Protein 5KBW (pdb70)

Organism: Thermotoga maritima (strain ATCC 43589 / DSM 3109 / JCM 10099 / NBRC 100826 / MSB8) (NCBI:txid243274)

Sequence (341 aa):
SSIKKISFVGIFSALATLVMFLEFPIFPQASFLKYDPSEIPALIVSFLLGPGVGMFVVLVKDILFFLMKSGDPVGIAMNAVLGMSFVGIAGLIYHRNKSRATAIKGMIVATLFATAFALGLNALIVPLYFEAPFELYLKFFPFILAFNLVKFGIDSVVTFFVYKKVSSILSSIKKISFVGIFSALATLVMFLEFPIFPQASFLKYDPSEIPALIVSFLLGPGVGMFVVLVKDILFFLMKSGDPVGIAMNAVLGMSFVGIAGLIYHRNKSRATAIKGMIVATLFATAFALGLNALIVPLYFEAPFELYLKFFPFILAFNLVKFGIDSVVTFFVYKKVSSILK

Structure (mmCIF, N/CA/C/O backbone):
data_5KBW
#
_entry.id   5KBW
#
_cell.length_a   40.142
_cell.length_b   94.365
_cell.length_c   50.986
_cell.angle_alpha   90.00
_cell.angle_beta   95.81
_cell.angle_gamma   90.00
#
_symmetry.space_group_name_H-M   'P 1 21 1'
#
loop_
_entity.id
_entity.type
_entity.pdbx_description
1 polymer 'Riboflavin transporter RibU'
2 non-polymer RIBOFLAVIN
3 water water
#
loop_
_atom_site.group_PDB
_atom_site.id
_atom_site.type_symbol
_atom_site.label_atom_id
_atom_site.label_alt_id
_atom_site.label_comp_id
_atom_site.label_asym_id
_atom_site.label_entity_id
_atom_site.label_seq_id
_atom_site.pdbx_PDB_ins_code
_atom_site.Cartn_x
_atom_site.Cartn_y
_atom_site.Cartn_z
_atom_site.occupancy
_atom_site.B_iso_or_equiv
_atom_site.auth_seq_id
_atom_site.auth_comp_id
_atom_site.auth_asym_id
_atom_site.auth_atom_id
_atom_site.pdbx_PDB_model_num
ATOM 1 N N . SER A 1 3 ? -21.121 14.372 54.912 1.00 104.38 2 SER A N 1
ATOM 2 C CA . SER A 1 3 ? -22.201 13.396 54.827 1.00 106.67 2 SER A CA 1
ATOM 3 C C . SER A 1 3 ? -21.890 12.150 55.649 1.00 96.42 2 SER A C 1
ATOM 4 O O . SER A 1 3 ? -20.788 11.605 55.577 1.00 88.27 2 SER A O 1
ATOM 7 N N . SER A 1 4 ? -22.870 11.708 56.438 1.00 86.75 3 SER A N 1
ATOM 8 C CA . SER A 1 4 ? -22.735 10.460 57.177 1.00 101.38 3 SER A CA 1
ATOM 9 C C . SER A 1 4 ? -22.906 9.240 56.285 1.00 96.61 3 SER A C 1
ATOM 10 O O . SER A 1 4 ? -22.405 8.163 56.627 1.00 74.54 3 SER A O 1
ATOM 13 N N . ILE A 1 5 ? -23.601 9.385 55.154 1.00 91.76 4 ILE A N 1
ATOM 14 C CA . ILE A 1 5 ? -23.794 8.254 54.255 1.00 90.33 4 ILE A CA 1
ATOM 15 C C . ILE A 1 5 ? -22.482 7.879 53.576 1.00 76.82 4 ILE A C 1
ATOM 16 O O . ILE A 1 5 ? -22.271 6.713 53.221 1.00 73.20 4 ILE A O 1
ATOM 21 N N . LYS A 1 6 ? -21.579 8.846 53.392 1.00 72.13 5 LYS A N 1
ATOM 22 C CA . LYS A 1 6 ? -20.245 8.529 52.896 1.00 76.07 5 LYS A CA 1
ATOM 23 C C . LYS A 1 6 ? -19.464 7.706 53.910 1.00 78.90 5 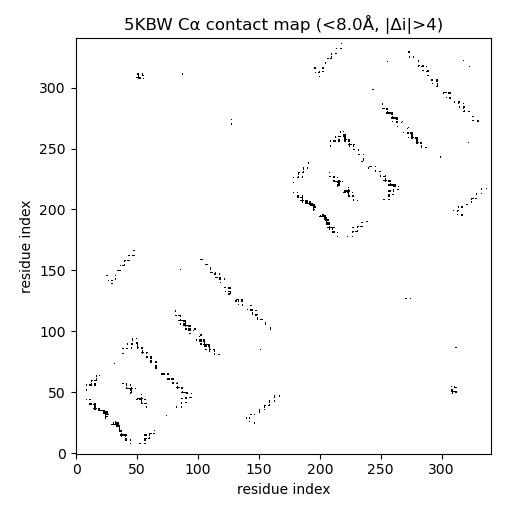LYS A C 1
ATOM 24 O O . LYS A 1 6 ? -18.636 6.871 53.527 1.00 75.51 5 LYS A O 1
ATOM 30 N N . LYS A 1 7 ? -19.719 7.923 55.201 1.00 74.83 6 LYS A N 1
ATOM 31 C CA . LYS A 1 7 ? -19.042 7.160 56.241 1.00 75.73 6 LYS A CA 1
ATOM 32 C C . LYS A 1 7 ? -19.701 5.802 56.451 1.00 64.96 6 LYS A C 1
ATOM 33 O O . LYS A 1 7 ? -19.009 4.805 56.682 1.00 63.43 6 LYS A O 1
ATOM 39 N N . ILE A 1 8 ? -21.033 5.745 56.373 1.00 61.98 7 ILE A N 1
ATOM 40 C CA . ILE A 1 8 ? -21.726 4.461 56.424 1.00 66.07 7 ILE A CA 1
ATOM 41 C C . ILE A 1 8 ? -21.295 3.583 55.257 1.00 62.60 7 ILE A C 1
ATOM 42 O O . ILE A 1 8 ? -21.064 2.378 55.418 1.00 63.27 7 ILE A O 1
ATOM 47 N N . SER A 1 9 ? -21.173 4.175 54.066 1.00 59.81 8 SER A N 1
ATOM 48 C CA . SER A 1 9 ? -20.640 3.442 52.922 1.00 73.95 8 SER A CA 1
ATOM 49 C C . SER A 1 9 ? -19.249 2.902 53.225 1.00 68.28 8 SER A C 1
ATOM 50 O O . SER A 1 9 ? -18.974 1.714 53.028 1.00 59.11 8 SER A O 1
ATOM 53 N N . PHE A 1 10 ? -18.363 3.766 53.726 1.00 66.99 9 PHE A N 1
ATOM 54 C CA . PHE A 1 10 ? -16.995 3.359 54.028 1.00 57.75 9 PHE A CA 1
ATOM 55 C C . PHE A 1 10 ? -16.966 2.218 55.039 1.00 52.25 9 PHE A C 1
ATOM 56 O O . PHE A 1 10 ? -16.248 1.228 54.856 1.00 52.06 9 PHE A O 1
ATOM 64 N N . VAL A 1 11 ? -17.754 2.335 56.111 1.00 51.88 10 VAL A N 1
ATOM 65 C CA . VAL A 1 11 ? -17.782 1.293 57.135 1.00 50.91 10 VAL A CA 1
ATOM 66 C C . VAL A 1 11 ? -18.340 -0.003 56.560 1.00 57.14 10 VAL A C 1
ATOM 67 O O . VAL A 1 11 ? -17.753 -1.080 56.725 1.00 54.92 10 VAL A O 1
ATOM 71 N N . GLY A 1 12 ? -19.484 0.082 55.878 1.00 49.65 11 GLY A N 1
ATOM 72 C CA . GLY A 1 12 ? -20.081 -1.112 55.301 1.00 50.65 11 GLY A CA 1
ATOM 73 C C . GLY A 1 12 ? -19.172 -1.799 54.301 1.00 49.13 11 GLY A C 1
ATOM 74 O O . GLY A 1 12 ? -19.097 -3.029 54.260 1.00 53.53 11 GLY A O 1
ATOM 75 N N . ILE A 1 13 ? -18.470 -1.013 53.480 1.00 61.04 12 ILE A N 1
ATOM 76 C CA . ILE A 1 13 ? -17.490 -1.579 52.555 1.00 58.69 12 ILE A CA 1
ATOM 77 C C . ILE A 1 13 ? -16.418 -2.342 53.320 1.00 56.88 12 ILE A C 1
ATOM 78 O O . ILE A 1 13 ? -16.085 -3.487 52.989 1.00 53.12 12 ILE A O 1
ATOM 83 N N . PHE A 1 14 ? -15.861 -1.716 54.357 1.00 49.38 13 PHE A N 1
ATOM 84 C CA . PHE A 1 14 ? -14.670 -2.242 55.008 1.00 59.42 13 PHE A CA 1
ATOM 85 C C . PHE A 1 14 ? -14.957 -3.410 55.940 1.00 57.06 13 PHE A C 1
ATOM 86 O O . PHE A 1 14 ? -14.034 -4.170 56.252 1.00 55.10 13 PHE A O 1
ATOM 94 N N . SER A 1 15 ? -16.200 -3.575 56.393 1.00 49.50 14 SER A N 1
ATOM 95 C CA . SER A 1 15 ? -16.551 -4.806 57.091 1.00 46.44 14 SER A CA 1
ATOM 96 C C . SER A 1 15 ? -16.816 -5.939 56.110 1.00 45.48 14 SER A C 1
ATOM 97 O O . SER A 1 15 ? -16.634 -7.111 56.457 1.00 65.17 14 SER A O 1
ATOM 100 N N . ALA A 1 16 ? -17.237 -5.609 54.887 1.00 49.24 15 ALA A N 1
ATOM 101 C CA . ALA A 1 16 ? -17.384 -6.629 53.854 1.00 66.39 15 ALA A CA 1
ATOM 102 C C . ALA A 1 16 ? -16.030 -7.191 53.444 1.00 49.58 15 ALA A C 1
ATOM 103 O O . ALA A 1 16 ? -15.874 -8.410 53.298 1.00 49.95 15 ALA A O 1
ATOM 105 N N . LEU A 1 17 ? -15.037 -6.319 53.253 1.00 47.59 16 LEU A N 1
ATOM 106 C CA . LEU A 1 17 ? -13.694 -6.786 52.929 1.00 64.23 16 LEU A CA 1
ATOM 107 C C . LEU A 1 17 ? -13.044 -7.483 54.116 1.00 72.05 16 LEU A C 1
ATOM 108 O O . LEU A 1 17 ? -12.260 -8.421 53.928 1.00 56.46 16 LEU A O 1
ATOM 113 N N . ALA A 1 18 ? -13.353 -7.044 55.339 1.00 65.71 17 ALA A N 1
ATOM 114 C CA . ALA A 1 18 ? -12.828 -7.717 56.521 1.00 53.36 17 ALA A CA 1
ATOM 115 C C . ALA A 1 18 ? -13.365 -9.136 56.638 1.00 52.99 17 ALA A C 1
ATOM 116 O O . ALA A 1 18 ? -12.682 -10.018 57.171 1.00 63.84 17 ALA A O 1
ATOM 118 N N . THR A 1 19 ? -14.579 -9.377 56.141 1.00 55.93 18 THR A N 1
ATOM 119 C CA . THR A 1 19 ? -15.160 -10.713 56.194 1.00 51.40 18 THR A CA 1
ATOM 120 C C . THR A 1 19 ? -14.662 -11.586 55.047 1.00 53.55 18 THR A C 1
ATOM 121 O O . THR A 1 19 ? -14.437 -12.788 55.232 1.00 61.08 18 THR A O 1
ATOM 125 N N . LEU A 1 20 ? -14.488 -10.999 53.859 1.00 60.14 19 LEU A N 1
ATOM 126 C CA . LEU A 1 20 ? -13.977 -11.754 52.717 1.00 73.59 19 LEU A CA 1
ATOM 127 C C . LEU A 1 20 ? -12.550 -12.221 52.965 1.00 56.19 19 LEU A C 1
ATOM 128 O O . LEU A 1 20 ? -12.222 -13.398 52.774 1.00 47.46 19 LEU A O 1
ATOM 133 N N . VAL A 1 21 ? -11.683 -11.300 53.391 1.00 54.44 20 VAL A N 1
ATOM 134 C CA . VAL A 1 21 ? -10.267 -11.592 53.575 1.00 66.69 20 VAL A CA 1
ATOM 135 C C . VAL A 1 21 ? -10.042 -12.655 54.644 1.00 59.12 20 VAL A C 1
ATOM 136 O O . VAL A 1 21 ? -8.991 -13.307 54.661 1.00 49.37 20 VAL A O 1
ATOM 140 N N . MET A 1 22 ? -11.027 -12.879 55.516 1.00 46.68 21 MET A N 1
ATOM 141 C CA . MET A 1 22 ? -10.893 -13.885 56.563 1.00 52.25 21 MET A CA 1
ATOM 142 C C . MET A 1 22 ? -10.811 -15.303 56.013 1.00 72.02 21 MET A C 1
ATOM 143 O O . MET A 1 22 ? -10.265 -16.183 56.688 1.00 59.09 21 MET A O 1
ATOM 148 N N . PHE A 1 23 ? -11.342 -15.552 54.816 1.00 69.24 22 PHE A N 1
ATOM 149 C CA . PHE A 1 23 ? -11.245 -16.885 54.233 1.00 54.97 22 PHE A CA 1
ATOM 150 C C . PHE A 1 23 ? -9.825 -17.241 53.811 1.00 48.15 22 PHE A C 1
ATOM 151 O O . PHE A 1 23 ? -9.596 -18.369 53.362 1.00 48.34 22 PHE A O 1
ATOM 159 N N . LEU A 1 24 ? -8.877 -16.317 53.949 1.00 47.94 23 LEU A N 1
ATOM 160 C CA . LEU A 1 24 ? -7.476 -16.568 53.653 1.00 55.87 23 LEU A CA 1
ATOM 161 C C . LEU A 1 24 ? -6.696 -17.057 54.867 1.00 47.22 23 LEU A C 1
ATOM 162 O O . LEU A 1 24 ? -5.465 -17.137 54.802 1.00 56.47 23 LEU A O 1
ATOM 167 N N . GLU A 1 25 ? -7.380 -17.386 55.962 1.00 51.28 24 GLU A N 1
ATOM 168 C CA . GLU A 1 25 ? -6.690 -17.758 57.190 1.00 46.32 24 GLU A CA 1
ATOM 169 C C . GLU A 1 25 ? -5.847 -19.010 56.983 1.00 56.09 24 GLU A C 1
ATOM 170 O O . GLU A 1 25 ? -6.230 -19.928 56.252 1.00 70.09 24 GLU A O 1
ATOM 176 N N . PHE A 1 26 ? -4.683 -19.033 57.627 1.00 47.02 25 PHE A N 1
ATOM 177 C CA . PHE A 1 26 ? -3.737 -20.133 57.526 1.00 62.34 25 PHE A CA 1
ATOM 178 C C . PHE A 1 26 ? -2.873 -20.132 58.775 1.00 60.70 25 PHE A C 1
ATOM 179 O O . PHE A 1 26 ? -2.598 -19.063 59.333 1.00 45.77 25 PHE A O 1
ATOM 187 N N . PRO A 1 27 ? -2.444 -21.303 59.245 1.00 64.76 26 PRO A N 1
ATOM 188 C CA . PRO A 1 27 ? -1.591 -21.352 60.442 1.00 62.34 26 PRO A CA 1
ATOM 189 C C . PRO A 1 27 ? -0.152 -20.985 60.107 1.00 63.35 26 PRO A C 1
ATOM 190 O O . PRO A 1 27 ? 0.452 -21.553 59.194 1.00 69.47 26 PRO A O 1
ATOM 194 N N . ILE A 1 28 ? 0.392 -20.020 60.853 1.00 60.67 27 ILE A N 1
ATOM 195 C CA . ILE A 1 28 ? 1.804 -19.677 60.723 1.00 67.83 27 ILE A CA 1
ATOM 196 C C . ILE A 1 28 ? 2.675 -20.765 61.338 1.00 67.61 27 ILE A C 1
ATOM 197 O O . ILE A 1 28 ? 3.809 -20.994 60.895 1.00 62.75 27 ILE A O 1
ATOM 202 N N . PHE A 1 29 ? 2.160 -21.470 62.338 1.00 66.70 28 PHE A N 1
ATOM 203 C CA . PHE A 1 29 ? 2.904 -22.524 63.025 1.00 56.33 28 PHE A CA 1
ATOM 204 C C . PHE A 1 29 ? 2.193 -23.856 62.843 1.00 67.52 28 PHE A C 1
ATOM 205 O O . PHE A 1 29 ? 1.080 -24.036 63.374 1.00 69.30 28 PHE A O 1
ATOM 213 N N . PRO A 1 30 ? 2.769 -24.808 62.105 1.00 75.32 29 PRO A N 1
ATOM 214 C CA . PRO A 1 30 ? 2.096 -26.109 61.952 1.00 66.52 29 PRO A CA 1
ATOM 215 C C . PRO A 1 30 ? 1.882 -26.848 63.265 1.00 70.63 29 PRO A C 1
ATOM 216 O O . PRO A 1 30 ? 0.942 -27.647 63.360 1.00 74.23 29 PRO A O 1
ATOM 220 N N . GLN A 1 31 ? 2.703 -26.598 64.288 1.00 70.32 30 GLN A N 1
ATOM 221 C CA . GLN A 1 31 ? 2.474 -27.228 65.586 1.00 74.45 30 GLN A CA 1
ATOM 222 C C . GLN A 1 31 ? 1.253 -26.625 66.276 1.00 76.57 30 GLN A C 1
ATOM 223 O O . GLN A 1 31 ? 0.364 -27.348 66.743 1.00 92.87 30 GLN A O 1
ATOM 229 N N . ALA A 1 32 ? 1.193 -25.299 66.351 1.00 61.17 31 ALA A N 1
ATOM 230 C CA . ALA A 1 32 ? 0.044 -24.599 66.927 1.00 56.15 31 ALA A CA 1
ATOM 231 C C . ALA A 1 32 ? -0.914 -24.161 65.821 1.00 58.50 31 ALA A C 1
ATOM 232 O O . ALA A 1 32 ? -1.164 -22.976 65.595 1.00 60.32 31 ALA A O 1
ATOM 234 N N . SER A 1 33 ? -1.455 -25.163 65.124 1.00 57.37 32 SER A N 1
ATOM 235 C CA . SER A 1 33 ? -2.256 -24.929 63.929 1.00 67.50 32 SER A CA 1
ATOM 236 C C . SER A 1 33 ? -3.607 -24.291 64.222 1.00 49.93 32 SER A C 1
ATOM 237 O O . SER A 1 33 ? -4.275 -23.847 63.282 1.00 67.71 32 SER A O 1
ATOM 240 N N . PHE A 1 34 ? -4.031 -24.236 65.486 1.00 50.08 33 PHE A N 1
ATOM 241 C CA . PHE A 1 34 ? -5.276 -23.549 65.807 1.00 47.69 33 PHE A CA 1
ATOM 242 C C . PHE A 1 34 ? -5.126 -22.036 65.730 1.00 46.44 33 PHE A C 1
ATOM 243 O O . PHE A 1 34 ? -6.135 -21.329 65.633 1.00 45.75 33 PHE A O 1
ATOM 251 N N . LEU A 1 35 ? -3.896 -21.528 65.770 1.00 51.31 34 LEU A N 1
ATOM 252 C CA . LEU A 1 35 ? -3.623 -20.108 65.576 1.00 59.16 34 LEU A CA 1
ATOM 253 C C . LEU A 1 35 ? -3.486 -19.849 64.081 1.00 53.59 34 LEU A C 1
ATOM 254 O O . LEU A 1 35 ? -2.493 -20.248 63.463 1.00 61.60 34 LEU A O 1
ATOM 259 N N . LYS A 1 36 ? -4.478 -19.187 63.497 1.00 52.85 35 LYS A N 1
ATOM 260 C CA . LYS A 1 36 ? -4.484 -18.885 62.073 1.00 53.35 35 LYS A CA 1
ATOM 261 C C . LYS A 1 36 ? -4.406 -17.380 61.872 1.00 43.97 35 LYS A C 1
ATOM 262 O O . LYS A 1 36 ? -5.153 -16.626 62.504 1.00 50.19 35 LYS A O 1
ATOM 268 N N . TYR A 1 37 ? -3.503 -16.946 61.000 1.00 47.76 36 TYR A N 1
ATOM 269 C CA . TYR A 1 37 ? -3.390 -15.531 60.687 1.00 49.96 36 TYR A CA 1
ATOM 270 C C . TYR A 1 37 ? -4.333 -15.155 59.555 1.00 48.88 36 TYR A C 1
ATOM 271 O O . TYR A 1 37 ? -4.491 -15.900 58.584 1.00 46.69 36 TYR A O 1
ATOM 280 N N . ASP A 1 38 ? -4.947 -13.980 59.686 1.00 47.81 37 ASP A N 1
ATOM 281 C CA . ASP A 1 38 ? -5.761 -13.375 58.654 1.00 66.60 37 ASP A CA 1
ATOM 282 C C . ASP A 1 38 ? -5.584 -11.870 58.786 1.00 64.40 37 ASP A C 1
ATOM 283 O O . ASP A 1 38 ? -5.459 -11.366 59.912 1.00 55.67 37 ASP A O 1
ATOM 288 N N . PRO A 1 39 ? -5.548 -11.133 57.675 1.00 57.59 38 PRO A N 1
ATOM 289 C CA . PRO A 1 39 ? -5.324 -9.684 57.761 1.00 62.40 38 PRO A CA 1
ATOM 290 C C . PRO A 1 39 ? -6.611 -8.884 57.892 1.00 52.32 38 PRO A C 1
ATOM 291 O O . PRO A 1 39 ? -6.680 -7.741 57.429 1.00 50.68 38 PRO A O 1
ATOM 295 N N . SER A 1 40 ? -7.630 -9.460 58.533 1.00 53.04 39 SER A N 1
ATOM 296 C CA . SER A 1 40 ? -8.949 -8.836 58.542 1.00 54.78 39 SER A CA 1
ATOM 297 C C . SER A 1 40 ? -9.023 -7.601 59.431 1.00 63.89 39 SER A C 1
ATOM 298 O O . SER A 1 40 ? -9.943 -6.794 59.263 1.00 79.00 39 SER A O 1
ATOM 301 N N . GLU A 1 41 ? -8.094 -7.430 60.372 1.00 54.76 40 GLU A N 1
ATOM 302 C CA . GLU A 1 41 ? -8.132 -6.266 61.248 1.00 59.42 40 GLU A CA 1
ATOM 303 C C . GLU A 1 41 ? -7.419 -5.056 60.668 1.00 48.66 40 GLU A C 1
ATOM 304 O O . GLU A 1 41 ? -7.526 -3.965 61.238 1.00 51.98 40 GLU A O 1
ATOM 310 N N . ILE A 1 42 ? -6.684 -5.215 59.568 1.00 53.17 41 ILE A N 1
ATOM 311 C CA . ILE A 1 42 ? -6.159 -4.047 58.863 1.00 45.59 41 ILE A CA 1
ATOM 312 C C . ILE A 1 42 ? -7.291 -3.153 58.366 1.00 54.88 41 ILE A C 1
ATOM 313 O O . ILE A 1 42 ? -7.210 -1.929 58.561 1.00 57.55 41 ILE A O 1
ATOM 318 N N . PRO A 1 43 ? -8.357 -3.674 57.735 1.00 56.87 42 PRO A N 1
ATOM 319 C CA . PRO A 1 43 ? -9.501 -2.797 57.426 1.00 45.95 42 PRO A CA 1
ATOM 320 C C . PRO A 1 43 ? -10.096 -2.139 58.659 1.00 56.07 42 PRO A C 1
ATOM 321 O O . PRO A 1 43 ? -10.400 -0.940 58.634 1.00 54.39 42 PRO A O 1
ATOM 325 N N . ALA A 1 44 ? -10.262 -2.894 59.748 1.00 50.34 43 ALA A N 1
ATOM 326 C CA . ALA A 1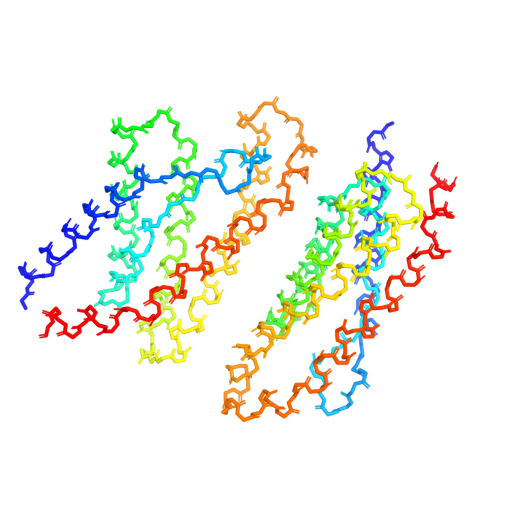 44 ? -10.867 -2.333 60.951 1.00 63.64 43 ALA A CA 1
ATOM 327 C C . ALA A 1 44 ? -9.970 -1.276 61.580 1.00 47.93 43 ALA A C 1
ATOM 328 O O . ALA A 1 44 ? -10.462 -0.266 62.099 1.00 47.71 43 ALA A O 1
ATOM 330 N N . LEU A 1 45 ? -8.654 -1.492 61.548 1.00 44.03 44 LEU A N 1
ATOM 331 C CA . LEU A 1 45 ? -7.728 -0.498 62.079 1.00 54.90 44 LEU A CA 1
ATOM 332 C C . LEU A 1 45 ? -7.754 0.775 61.241 1.00 46.42 44 LEU A C 1
ATOM 333 O O . LEU A 1 45 ? -7.610 1.880 61.776 1.00 52.98 44 LEU A O 1
ATOM 338 N N . ILE A 1 46 ? -7.938 0.637 59.926 1.00 42.42 45 ILE A N 1
ATOM 339 C CA . ILE A 1 46 ? -8.108 1.806 59.066 1.00 43.11 45 ILE A CA 1
ATOM 340 C C . ILE A 1 46 ? -9.353 2.582 59.473 1.00 48.83 45 ILE A C 1
ATOM 341 O O . ILE A 1 46 ? -9.310 3.802 59.671 1.00 59.44 45 ILE A O 1
ATOM 346 N N . VAL A 1 47 ? -10.481 1.880 59.604 1.00 50.31 46 VAL A N 1
ATOM 347 C CA . VAL A 1 47 ? -11.723 2.517 60.035 1.00 53.27 46 VAL A CA 1
ATOM 348 C C . VAL A 1 47 ? -11.552 3.146 61.412 1.00 44.09 46 VAL A C 1
ATOM 349 O O . VAL A 1 47 ? -12.020 4.264 61.663 1.00 45.76 46 VAL A O 1
ATOM 353 N N . SER A 1 48 ? -10.875 2.439 62.323 1.00 48.38 47 SER A N 1
ATOM 354 C CA . SER A 1 48 ? -10.618 2.978 63.655 1.00 41.62 47 SER A CA 1
ATOM 355 C C . SER A 1 48 ? -9.825 4.271 63.588 1.00 43.59 47 SER A C 1
ATOM 356 O O . SER A 1 48 ? -10.058 5.197 64.374 1.00 41.91 47 SER A O 1
ATOM 359 N N . PHE A 1 49 ? -8.878 4.350 62.660 1.00 51.64 48 PHE A N 1
ATOM 360 C CA . PHE A 1 49 ? -8.023 5.523 62.587 1.00 51.26 48 PHE A CA 1
ATOM 361 C C . PHE A 1 49 ? -8.717 6.684 61.884 1.00 46.25 48 PHE A C 1
ATOM 362 O O . PHE A 1 49 ? -8.560 7.840 62.291 1.00 61.37 48 PHE A O 1
ATOM 370 N N . LEU A 1 50 ? -9.505 6.399 60.849 1.00 50.34 49 LEU A N 1
ATOM 371 C CA . LEU A 1 50 ? -10.115 7.448 60.044 1.00 51.01 49 LEU A CA 1
ATOM 372 C C . LEU A 1 50 ? -11.467 7.913 60.568 1.00 50.17 49 LEU A C 1
ATOM 373 O O . LEU A 1 50 ? -11.955 8.959 60.125 1.00 65.80 49 LEU A O 1
ATOM 378 N N . LEU A 1 51 ? -12.084 7.179 61.493 1.00 48.16 50 LEU A N 1
ATOM 379 C CA . LEU A 1 51 ? -13.417 7.546 61.960 1.00 64.09 50 LEU A CA 1
ATOM 380 C C . LEU A 1 51 ? -13.629 7.376 63.458 1.00 64.74 50 LEU A C 1
ATOM 381 O O . LEU A 1 51 ? -14.476 8.080 64.019 1.00 74.96 50 LEU A O 1
ATOM 386 N N . GLY A 1 52 ? -12.894 6.503 64.140 1.00 59.40 51 GLY A N 1
ATOM 387 C CA . GLY A 1 52 ? -13.009 6.391 65.574 1.00 55.65 51 GLY A CA 1
ATOM 388 C C . GLY A 1 52 ? -12.806 4.980 66.084 1.00 50.70 51 GLY A C 1
ATOM 389 O O . GLY A 1 52 ? -13.147 3.996 65.418 1.00 40.10 51 GLY A O 1
ATOM 390 N N . PRO A 1 53 ? -12.257 4.862 67.297 1.00 46.57 52 PRO A N 1
ATOM 391 C CA . PRO A 1 53 ? -12.024 3.527 67.878 1.00 58.94 52 PRO A CA 1
ATOM 392 C C . PRO A 1 53 ? -13.270 2.664 67.924 1.00 38.25 52 PRO A C 1
ATOM 393 O O . PRO A 1 53 ? -13.214 1.479 67.574 1.00 53.13 52 PRO A O 1
ATOM 397 N N . GLY A 1 54 ? -14.401 3.235 68.338 1.00 48.15 53 GLY A N 1
ATOM 398 C CA . GLY A 1 54 ? -15.617 2.449 68.451 1.00 59.83 53 GLY A CA 1
ATOM 399 C C . GLY A 1 54 ? -16.080 1.878 67.126 1.00 56.05 53 GLY A C 1
ATOM 400 O O . GLY A 1 54 ? -16.563 0.745 67.064 1.00 47.57 53 GLY A O 1
ATOM 401 N N . VAL A 1 55 ? -15.935 2.648 66.045 1.00 56.60 54 VAL A N 1
ATOM 402 C CA . VAL A 1 55 ? -16.370 2.162 64.740 1.00 59.31 54 VAL A CA 1
ATOM 403 C C . VAL A 1 55 ? -15.479 1.018 64.272 1.00 37.83 54 VAL A C 1
ATOM 404 O O . VAL A 1 55 ? -15.959 0.035 63.695 1.00 40.64 54 VAL A O 1
ATOM 408 N N . GLY A 1 56 ? -14.171 1.123 64.516 1.00 41.20 55 GLY A N 1
ATOM 409 C CA . GLY A 1 56 ? -13.270 0.050 64.128 1.00 37.70 55 GLY A CA 1
ATOM 410 C C . GLY A 1 56 ? -13.539 -1.239 64.879 1.00 37.16 55 GLY A C 1
ATOM 411 O O . GLY A 1 56 ? -13.501 -2.327 64.299 1.00 41.25 55 GLY A O 1
ATOM 412 N N . MET A 1 57 ? -13.812 -1.137 66.183 1.00 37.65 56 MET A N 1
ATOM 413 C CA . MET A 1 57 ? -14.194 -2.317 66.952 1.00 49.08 56 MET A CA 1
ATOM 414 C C . MET A 1 57 ? -15.516 -2.888 66.458 1.00 48.46 56 MET A C 1
ATOM 415 O O . MET A 1 57 ? -15.704 -4.110 66.434 1.00 37.69 56 MET A O 1
ATOM 420 N N . PHE A 1 58 ? -16.446 -2.013 66.068 1.00 46.65 57 PHE A N 1
ATOM 421 C CA . PHE A 1 58 ? -17.717 -2.468 65.514 1.00 41.33 57 PHE A CA 1
ATOM 422 C C . PHE A 1 58 ? -17.503 -3.248 64.222 1.00 48.49 57 PHE A C 1
ATOM 423 O O . PHE A 1 58 ? -18.219 -4.218 63.948 1.00 57.35 57 PHE A O 1
ATOM 431 N N . VAL A 1 59 ? -16.516 -2.841 63.421 1.00 44.21 58 VAL A N 1
ATOM 432 C CA . VAL A 1 59 ? -16.203 -3.568 62.193 1.00 47.52 58 VAL A CA 1
ATOM 433 C C . VAL A 1 59 ? -15.718 -4.977 62.516 1.00 51.75 58 VAL A C 1
ATOM 434 O O . VAL A 1 59 ? -16.084 -5.945 61.838 1.00 42.88 58 VAL A O 1
ATOM 438 N N . VAL A 1 60 ? -14.898 -5.117 63.562 1.00 38.51 59 VAL A N 1
ATOM 439 C CA . VAL A 1 60 ? -14.391 -6.436 63.938 1.00 42.59 59 VAL A CA 1
ATOM 440 C C . VAL A 1 60 ? -15.535 -7.350 64.356 1.00 43.06 59 VAL A C 1
ATOM 441 O O . VAL A 1 60 ? -15.531 -8.552 64.062 1.00 38.19 59 VAL A O 1
ATOM 445 N N . LEU A 1 61 ? -16.532 -6.796 65.050 1.00 41.90 60 LEU A N 1
ATOM 446 C CA . LEU A 1 61 ? -17.631 -7.617 65.546 1.00 61.51 60 LEU A CA 1
ATOM 447 C C . LEU A 1 61 ? -18.558 -8.050 64.416 1.00 50.38 60 LEU A C 1
ATOM 448 O O . LEU A 1 61 ? -18.954 -9.219 64.348 1.00 42.18 60 LEU A O 1
ATOM 453 N N . VAL A 1 62 ? -18.920 -7.123 63.525 1.00 49.32 61 VAL A N 1
ATOM 454 C CA . VAL A 1 62 ? -19.747 -7.480 62.374 1.00 47.94 61 VAL A CA 1
ATOM 455 C C . VAL A 1 62 ? -19.053 -8.539 61.531 1.00 66.87 61 VAL A C 1
ATOM 456 O O . VAL A 1 62 ? -19.672 -9.519 61.097 1.00 67.12 61 VAL A O 1
ATOM 460 N N . LYS A 1 63 ? -17.751 -8.367 61.303 1.00 70.69 62 LYS A N 1
ATOM 461 C CA . LYS A 1 63 ? -17.012 -9.268 60.427 1.00 49.34 62 LYS A CA 1
ATOM 462 C C . LYS A 1 63 ? -16.906 -10.669 61.023 1.00 43.86 62 LYS A C 1
ATOM 463 O O . LYS A 1 63 ? -17.001 -11.666 60.297 1.00 43.51 62 LYS A O 1
ATOM 469 N N . ASP A 1 64 ? -16.727 -10.770 62.343 1.00 43.36 63 ASP A N 1
ATOM 470 C CA . ASP A 1 64 ? -16.610 -12.080 62.975 1.00 44.16 63 ASP A CA 1
ATOM 471 C C . ASP A 1 64 ? -17.962 -12.760 63.149 1.00 51.27 63 ASP A C 1
ATOM 472 O O . ASP A 1 64 ? -18.037 -13.994 63.103 1.00 66.35 63 ASP A O 1
ATOM 477 N N . ILE A 1 65 ? -19.032 -11.987 63.355 1.00 55.34 64 ILE A N 1
ATOM 478 C CA . ILE A 1 65 ? -20.371 -12.570 63.385 1.00 46.70 64 ILE A CA 1
ATOM 479 C C . ILE A 1 65 ? -20.691 -13.217 62.043 1.00 55.53 64 ILE A C 1
ATOM 480 O O . ILE A 1 65 ? -21.157 -14.361 61.978 1.00 63.89 64 ILE A O 1
ATOM 485 N N . LEU A 1 66 ? -20.435 -12.492 60.950 1.00 45.82 65 LEU A N 1
ATOM 486 C CA . LEU A 1 66 ? -20.684 -13.036 59.619 1.00 61.07 65 LEU A CA 1
ATOM 487 C C . LEU A 1 66 ? -19.849 -14.284 59.367 1.00 60.20 65 LEU A C 1
ATOM 488 O O . LEU A 1 66 ? -20.336 -15.260 58.785 1.00 48.21 65 LEU A O 1
ATOM 493 N N . PHE A 1 67 ? -18.588 -14.273 59.804 1.00 50.10 66 PHE A N 1
ATOM 494 C CA . PHE A 1 67 ? -17.717 -15.420 59.582 1.00 49.86 66 PHE A CA 1
ATOM 495 C C . PHE A 1 67 ? -18.151 -16.628 60.399 1.00 65.59 66 PHE A C 1
ATOM 496 O O . PHE A 1 67 ? -17.942 -17.769 59.972 1.00 59.42 66 PHE A O 1
ATOM 504 N N . PHE A 1 68 ? -18.748 -16.406 61.574 1.00 71.33 67 PHE A N 1
ATOM 505 C CA . PHE A 1 68 ? -19.205 -17.536 62.376 1.00 69.58 67 PHE A CA 1
ATOM 506 C C . PHE A 1 68 ? -20.409 -18.214 61.740 1.00 55.69 67 PHE A C 1
ATOM 507 O O . PHE A 1 68 ? -20.521 -19.444 61.766 1.00 46.80 67 PHE A O 1
ATOM 515 N N . LEU A 1 69 ? -21.330 -17.429 61.180 1.00 45.20 68 LEU A N 1
ATOM 516 C CA . LEU A 1 69 ? -22.501 -18.024 60.549 1.00 54.68 68 LEU A CA 1
ATOM 517 C C . LEU A 1 69 ? -22.115 -18.879 59.352 1.00 48.14 68 LEU A C 1
ATOM 518 O O . LEU A 1 69 ? -22.811 -19.846 59.037 1.00 69.53 68 LEU A O 1
ATOM 523 N N . MET A 1 70 ? -21.011 -18.552 58.681 1.00 49.45 69 MET A N 1
ATOM 524 C CA . MET A 1 70 ? -20.518 -19.382 57.591 1.00 47.88 69 MET A CA 1
ATOM 525 C C . MET A 1 70 ? -19.576 -20.480 58.064 1.00 55.59 69 MET A C 1
ATOM 526 O O . MET A 1 70 ? -19.386 -21.468 57.346 1.00 52.79 69 MET A O 1
ATOM 531 N N . LYS A 1 71 ? -18.989 -20.335 59.254 1.00 51.80 70 LYS A N 1
ATOM 532 C CA . LYS A 1 71 ? -18.125 -21.352 59.849 1.00 58.98 70 LYS A CA 1
ATOM 533 C C . LYS A 1 71 ? -18.579 -21.544 61.301 1.00 62.72 70 LYS A C 1
ATOM 534 O O . LYS A 1 71 ? -17.925 -21.113 62.253 1.00 82.88 70 LYS A O 1
ATOM 540 N N . SER A 1 72 ? -19.746 -22.171 61.466 1.00 64.57 71 SER A N 1
ATOM 541 C CA . SER A 1 72 ? -20.283 -22.413 62.799 1.00 63.62 71 SER A CA 1
ATOM 542 C C . SER A 1 72 ? -19.507 -23.476 63.559 1.00 65.34 71 SER A C 1
ATOM 543 O O . SER A 1 72 ? -19.764 -23.672 64.751 1.00 74.76 71 SER A O 1
ATOM 546 N N . GLY A 1 73 ? -18.560 -24.153 62.911 1.00 70.96 72 GLY A N 1
ATOM 547 C CA . GLY A 1 73 ? -17.828 -25.215 63.572 1.00 55.18 72 GLY A CA 1
ATOM 548 C C . GLY A 1 73 ? -16.892 -24.746 64.666 1.00 64.04 72 GLY A C 1
ATOM 549 O O . GLY A 1 73 ? -16.414 -25.571 65.453 1.00 78.97 72 GLY A O 1
ATOM 550 N N . ASP A 1 74 ? -16.626 -23.441 64.750 1.00 65.88 73 ASP A N 1
ATOM 551 C CA . ASP A 1 74 ? -15.606 -22.905 65.654 1.00 55.44 73 ASP A CA 1
ATOM 552 C C . ASP A 1 74 ? -16.078 -21.624 66.329 1.00 57.40 73 ASP A C 1
ATOM 553 O O . ASP A 1 74 ? -15.657 -20.518 65.966 1.00 70.49 73 ASP A O 1
ATOM 558 N N . PRO A 1 75 ? -16.955 -21.734 67.333 1.00 69.40 74 PRO A N 1
ATOM 559 C CA . PRO A 1 75 ? -17.289 -20.540 68.126 1.00 58.57 74 PRO A CA 1
ATOM 560 C C . PRO A 1 75 ? -16.165 -20.107 69.051 1.00 56.33 74 PRO A C 1
ATOM 561 O O . PRO A 1 75 ? -16.005 -18.904 69.290 1.00 53.62 74 PRO A O 1
ATOM 565 N N . VAL A 1 76 ? -15.380 -21.050 69.577 1.00 46.03 75 VAL A N 1
ATOM 566 C CA . VAL A 1 76 ? -14.313 -20.705 70.512 1.00 47.09 75 VAL A CA 1
ATOM 567 C C . VAL A 1 76 ? -13.217 -19.914 69.806 1.00 66.51 75 VAL A C 1
ATOM 568 O O . VAL A 1 76 ? -12.742 -18.890 70.312 1.00 49.97 75 VAL A O 1
ATOM 572 N N . GLY A 1 77 ? -12.806 -20.373 68.623 1.00 64.80 76 GLY A N 1
ATOM 573 C CA . GLY A 1 77 ? -11.718 -19.743 67.897 1.00 54.86 76 GLY A CA 1
ATOM 574 C C . GLY A 1 77 ? -12.061 -18.456 67.191 1.00 61.81 76 GLY A C 1
ATOM 575 O O . GLY A 1 77 ? -11.152 -17.761 66.723 1.00 95.61 76 GLY A O 1
ATOM 576 N N . ILE A 1 78 ? -13.349 -18.134 67.095 1.00 63.46 77 ILE A N 1
ATOM 577 C CA . ILE A 1 78 ? -13.812 -16.895 66.482 1.00 61.25 77 ILE A CA 1
ATOM 578 C C . ILE A 1 78 ? -14.115 -15.900 67.594 1.00 60.55 77 ILE A C 1
ATOM 579 O O . ILE A 1 78 ? -13.944 -14.687 67.424 1.00 48.38 77 ILE A O 1
ATOM 584 N N . ALA A 1 79 ? -14.542 -16.412 68.752 1.00 46.60 78 ALA A N 1
ATOM 585 C CA . ALA A 1 79 ? -14.739 -15.547 69.910 1.00 45.79 78 ALA A CA 1
ATOM 586 C C . ALA A 1 79 ? -13.424 -14.923 70.359 1.00 51.00 78 ALA A C 1
ATOM 587 O O . ALA A 1 79 ? -13.374 -13.732 70.690 1.00 53.98 78 ALA A O 1
ATOM 589 N N . MET A 1 80 ? -12.344 -15.710 70.372 1.00 42.55 79 MET A N 1
ATOM 590 C CA . MET A 1 80 ? -11.048 -15.173 70.777 1.00 56.55 79 MET A CA 1
ATOM 591 C C . MET A 1 80 ? -10.514 -14.185 69.750 1.00 43.39 79 MET A C 1
ATOM 592 O O . MET A 1 80 ? -9.919 -13.164 70.116 1.00 57.02 79 MET A O 1
ATOM 597 N N . ASN A 1 81 ? -10.706 -14.471 68.461 1.00 50.83 80 ASN A N 1
ATOM 598 C CA . ASN A 1 81 ? -10.321 -13.508 67.436 1.00 62.84 80 ASN A CA 1
ATOM 599 C C . ASN A 1 81 ? -11.119 -12.219 67.581 1.00 58.55 80 ASN A C 1
ATOM 600 O O . ASN A 1 81 ? -10.568 -11.119 67.451 1.00 74.38 80 ASN A O 1
ATOM 605 N N . ALA A 1 82 ? -12.419 -12.335 67.864 1.00 49.17 81 ALA A N 1
ATOM 606 C CA . ALA A 1 82 ? -13.245 -11.146 68.045 1.00 55.58 81 ALA A CA 1
ATOM 607 C C . ALA A 1 82 ? -12.809 -10.349 69.267 1.00 54.46 81 ALA A C 1
ATOM 608 O O . ALA A 1 82 ? -12.714 -9.119 69.213 1.00 43.86 81 ALA A O 1
ATOM 610 N N . VAL A 1 83 ? -12.534 -11.034 70.378 1.00 44.21 82 VAL A N 1
ATOM 611 C CA . VAL A 1 83 ? -12.179 -10.338 71.611 1.00 43.93 82 VAL A CA 1
ATOM 612 C C . VAL A 1 83 ? -10.832 -9.637 71.468 1.00 61.36 82 VAL A C 1
ATOM 613 O O . VAL A 1 83 ? -10.652 -8.506 71.936 1.00 54.13 82 VAL A O 1
ATOM 617 N N . LEU A 1 84 ? -9.871 -10.283 70.807 1.00 52.14 83 LEU A N 1
ATOM 618 C CA . LEU A 1 84 ? -8.550 -9.681 70.662 1.00 50.81 83 LEU A CA 1
ATOM 619 C C . LEU A 1 84 ? -8.535 -8.582 69.606 1.00 58.52 83 LEU A C 1
ATOM 620 O O . LEU A 1 84 ? -7.877 -7.552 69.794 1.00 51.08 83 LEU A O 1
ATOM 625 N N . GLY A 1 85 ? -9.243 -8.781 68.493 1.00 46.31 84 GLY A N 1
ATOM 626 C CA . GLY A 1 85 ? -9.241 -7.776 67.441 1.00 56.31 84 GLY A CA 1
ATOM 627 C C . GLY A 1 85 ? -9.841 -6.458 67.890 1.00 51.49 84 GLY A C 1
ATOM 628 O O . GLY A 1 85 ? -9.373 -5.385 67.499 1.00 39.80 84 GLY A O 1
ATOM 629 N N . MET A 1 86 ? -10.882 -6.519 68.723 1.00 39.96 85 MET A N 1
ATOM 630 C CA . MET A 1 86 ? -11.518 -5.304 69.220 1.00 45.01 85 MET A CA 1
ATOM 631 C C . MET A 1 86 ? -10.668 -4.602 70.269 1.00 54.58 85 MET A C 1
ATOM 632 O O . MET A 1 86 ? -10.700 -3.369 70.359 1.00 52.90 85 MET A O 1
ATOM 637 N N . SER A 1 87 ? -9.908 -5.356 71.065 1.00 45.13 86 SER A N 1
ATOM 638 C CA . SER A 1 87 ? -8.947 -4.734 71.969 1.00 54.71 86 SER A CA 1
ATOM 639 C C . SER A 1 87 ? -7.847 -4.029 71.185 1.00 62.37 86 SER A C 1
ATOM 640 O O . SER A 1 87 ? -7.566 -2.847 71.412 1.00 49.50 86 SER A O 1
ATOM 643 N N . PHE A 1 88 ? -7.222 -4.745 70.246 1.00 44.22 87 PHE A N 1
ATOM 644 C CA . PHE A 1 88 ? -6.123 -4.183 69.464 1.00 55.13 87 PHE A CA 1
ATOM 645 C C . PHE A 1 88 ? -6.540 -2.899 68.758 1.00 51.81 87 PHE A C 1
ATOM 646 O O . PHE A 1 88 ? -5.894 -1.855 68.901 1.00 44.77 87 PHE A O 1
ATOM 654 N N . VAL A 1 89 ? -7.627 -2.961 67.992 1.00 60.39 88 VAL A N 1
ATOM 655 C CA . VAL A 1 89 ? -8.075 -1.827 67.192 1.00 50.58 88 VAL A CA 1
ATOM 656 C C . VAL A 1 89 ? -8.698 -0.761 68.079 1.00 48.38 88 VAL A C 1
ATOM 657 O O . VAL A 1 89 ? -8.747 0.422 67.708 1.00 46.36 88 VAL A O 1
ATOM 661 N N . GLY A 1 90 ? -9.170 -1.152 69.264 1.00 53.75 89 GLY A N 1
ATOM 662 C CA . GLY A 1 90 ? -9.701 -0.167 70.189 1.00 36.30 89 GLY A CA 1
ATOM 663 C C . GLY A 1 90 ? -8.614 0.667 70.844 1.00 36.95 89 GLY A C 1
ATOM 664 O O . GLY A 1 90 ? -8.680 1.900 70.846 1.00 37.00 89 GLY A O 1
ATOM 665 N N . ILE A 1 91 ? -7.598 0.008 71.412 1.00 35.35 90 ILE A N 1
ATOM 666 C CA . ILE A 1 91 ? -6.518 0.730 72.081 1.00 43.01 90 ILE A CA 1
ATOM 667 C C . ILE A 1 91 ? -5.789 1.637 71.097 1.00 39.72 90 ILE A C 1
ATOM 668 O O . ILE A 1 91 ? -5.437 2.776 71.425 1.00 41.46 90 ILE A O 1
ATOM 673 N N . ALA A 1 92 ? -5.556 1.150 69.875 1.00 40.47 91 ALA A N 1
ATOM 674 C CA . ALA A 1 92 ? -4.795 1.925 68.899 1.00 39.32 91 ALA A CA 1
ATOM 675 C C . ALA A 1 92 ? -5.523 3.206 68.512 1.00 53.69 91 ALA A C 1
ATOM 676 O O . ALA A 1 92 ? -4.909 4.276 68.428 1.00 40.18 91 ALA A O 1
ATOM 678 N N . GLY A 1 93 ? -6.834 3.120 68.276 1.00 42.78 92 GLY A N 1
ATOM 679 C CA . GLY A 1 93 ? -7.579 4.294 67.857 1.00 43.73 92 GLY A CA 1
ATOM 680 C C . GLY A 1 93 ? -7.774 5.315 68.959 1.00 42.64 92 GLY A C 1
ATOM 681 O O . GLY A 1 93 ? -7.772 6.521 68.697 1.00 48.88 92 GLY A O 1
ATOM 682 N N . LEU A 1 94 ? -7.958 4.854 70.200 1.00 38.77 93 LEU A N 1
ATOM 683 C CA . LEU A 1 94 ? -8.133 5.781 71.314 1.00 40.79 93 LEU A CA 1
ATOM 684 C C . LEU A 1 94 ? -6.859 6.574 71.579 1.00 51.31 93 LEU A C 1
ATOM 685 O O . LEU A 1 94 ? -6.912 7.793 71.774 1.00 55.16 93 LEU A O 1
ATOM 690 N N . ILE A 1 95 ? -5.708 5.898 71.592 1.00 47.35 94 ILE A N 1
ATOM 691 C CA . ILE A 1 95 ? -4.430 6.591 71.736 1.00 47.90 94 ILE A CA 1
ATOM 692 C C . ILE A 1 95 ? -4.236 7.592 70.605 1.00 57.73 94 ILE A C 1
ATOM 693 O O . ILE A 1 95 ? -3.798 8.728 70.824 1.00 43.75 94 ILE A O 1
ATOM 698 N N . TYR A 1 96 ? -4.575 7.188 69.381 1.00 54.54 95 TYR A N 1
ATOM 699 C CA . TYR A 1 96 ? -4.236 7.983 68.206 1.00 46.23 95 TYR A CA 1
ATOM 700 C C . TYR A 1 96 ? -5.109 9.227 68.088 1.00 46.93 95 TYR A C 1
ATOM 701 O O . TYR A 1 96 ? -4.636 10.284 67.656 1.00 49.78 95 TYR A O 1
ATOM 710 N N . HIS A 1 97 ? -6.384 9.125 68.463 1.00 44.14 96 HIS A N 1
ATOM 711 C CA . HIS A 1 97 ? -7.304 10.241 68.286 1.00 63.49 96 HIS A CA 1
ATOM 712 C C . HIS A 1 97 ? -7.120 11.349 69.314 1.00 62.87 96 HIS A C 1
ATOM 713 O O . HIS A 1 97 ? -7.750 12.404 69.178 1.00 62.23 96 HIS A O 1
ATOM 720 N N . ARG A 1 98 ? -6.280 11.147 70.330 1.00 54.02 97 ARG A N 1
ATOM 721 C CA . ARG A 1 98 ? -6.019 12.215 71.287 1.00 62.30 97 ARG A CA 1
ATOM 722 C C . ARG A 1 98 ? -5.128 13.299 70.696 1.00 51.81 97 ARG A C 1
ATOM 723 O O . ARG A 1 98 ? -5.162 14.440 71.171 1.00 68.19 97 ARG A O 1
ATOM 731 N N . ASN A 1 99 ? -4.339 12.966 69.673 1.00 58.60 98 ASN A N 1
ATOM 732 C CA . ASN A 1 99 ? -3.659 13.971 68.852 1.00 59.78 98 ASN A CA 1
ATOM 733 C C . ASN A 1 99 ? -3.225 13.263 67.563 1.00 54.80 98 ASN A C 1
ATOM 734 O O . ASN A 1 99 ? -2.146 12.673 67.506 1.00 74.32 98 ASN A O 1
ATOM 739 N N . LYS A 1 100 ? -4.086 13.331 66.545 1.00 59.99 99 LYS A N 1
ATOM 740 C CA . LYS A 1 100 ? -3.839 12.666 65.271 1.00 64.45 99 LYS A CA 1
ATOM 741 C C . LYS A 1 100 ? -2.488 13.050 64.681 1.00 62.56 99 LYS A C 1
ATOM 742 O O . LYS A 1 100 ? -2.300 14.172 64.199 1.00 79.95 99 LYS A O 1
ATOM 748 N N . SER A 1 101 ? -1.547 12.115 64.733 1.00 61.54 100 SER A N 1
ATOM 749 C CA . SER A 1 101 ? -0.244 12.254 64.102 1.00 66.08 100 SER A CA 1
ATOM 750 C C . SER A 1 101 ? 0.324 10.853 63.933 1.00 63.65 100 SER A C 1
ATOM 751 O O . SER A 1 101 ? -0.234 9.875 64.437 1.00 68.92 100 SER A O 1
ATOM 754 N N . ARG A 1 102 ? 1.441 10.768 63.207 1.00 64.25 101 ARG A N 1
ATOM 755 C CA . ARG A 1 102 ? 2.097 9.478 63.007 1.00 77.05 101 ARG A CA 1
ATOM 756 C C . ARG A 1 102 ? 2.717 8.968 64.294 1.00 72.60 101 ARG A C 1
ATOM 757 O O . ARG A 1 102 ? 2.764 7.754 64.530 1.00 79.89 101 ARG A O 1
ATOM 765 N N . ALA A 1 103 ? 3.209 9.885 65.125 1.00 56.22 102 ALA A N 1
ATOM 766 C CA . ALA A 1 103 ? 3.806 9.505 66.397 1.00 61.80 102 ALA A CA 1
ATOM 767 C C . ALA A 1 103 ? 2.824 8.702 67.242 1.00 53.21 102 ALA A C 1
ATOM 768 O O . ALA A 1 103 ? 3.114 7.575 67.660 1.00 67.77 102 ALA A O 1
ATOM 770 N N . THR A 1 104 ? 1.642 9.265 67.490 1.00 47.72 103 THR A N 1
ATOM 771 C CA . THR A 1 104 ? 0.637 8.538 68.253 1.00 59.43 103 THR A CA 1
ATOM 772 C C . THR A 1 104 ? -0.081 7.479 67.426 1.00 53.30 103 THR A C 1
ATOM 773 O O . THR A 1 104 ? -0.757 6.623 68.005 1.00 59.33 103 THR A O 1
ATOM 777 N N . ALA A 1 105 ? 0.041 7.511 66.097 1.00 49.91 104 ALA A N 1
ATOM 778 C CA . ALA A 1 105 ? -0.345 6.346 65.308 1.00 53.92 104 ALA A CA 1
ATOM 779 C C . ALA A 1 105 ? 0.612 5.192 65.568 1.00 53.20 104 ALA A C 1
ATOM 780 O O . ALA A 1 105 ? 0.186 4.055 65.806 1.00 56.23 104 ALA A O 1
ATOM 782 N N . ILE A 1 106 ? 1.916 5.480 65.548 1.00 50.95 105 ILE A N 1
ATOM 783 C CA . ILE A 1 106 ? 2.929 4.461 65.812 1.00 47.65 105 ILE A CA 1
ATOM 784 C C . ILE A 1 106 ? 2.808 3.948 67.242 1.00 52.90 105 ILE A C 1
ATOM 785 O O . ILE A 1 106 ? 2.758 2.736 67.483 1.00 51.64 105 ILE A O 1
ATOM 790 N N . LYS A 1 107 ? 2.753 4.865 68.215 1.00 42.74 106 LYS A N 1
ATOM 791 C CA . LYS A 1 107 ? 2.632 4.443 69.607 1.00 52.23 106 LYS A CA 1
ATOM 792 C C . LYS A 1 107 ? 1.286 3.782 69.879 1.00 55.32 106 LYS A C 1
ATOM 793 O O . LYS A 1 107 ? 1.206 2.870 70.709 1.00 64.62 106 LYS A O 1
ATOM 799 N N . GLY A 1 108 ? 0.226 4.212 69.190 1.00 48.03 107 GLY A N 1
ATOM 800 C CA . GLY A 1 108 ? -1.063 3.572 69.381 1.00 53.71 107 GLY A CA 1
ATOM 801 C C . GLY A 1 108 ? -1.037 2.109 68.992 1.00 55.23 107 GLY A C 1
ATOM 802 O O . GLY A 1 108 ? -1.602 1.259 69.685 1.00 46.16 107 GLY A O 1
ATOM 803 N N . MET A 1 109 ? -0.355 1.791 67.893 1.00 42.64 108 MET A N 1
ATOM 804 C CA . MET A 1 109 ? -0.314 0.415 67.420 1.00 53.03 108 MET A CA 1
ATOM 805 C C . MET A 1 109 ? 0.656 -0.445 68.221 1.00 59.16 108 MET A C 1
ATOM 806 O O . MET A 1 109 ? 0.427 -1.650 68.365 1.00 49.67 108 MET A O 1
ATOM 811 N N . ILE A 1 110 ? 1.729 0.141 68.757 1.00 67.60 109 ILE A N 1
ATOM 812 C CA . ILE A 1 110 ? 2.662 -0.643 69.561 1.00 42.77 109 ILE A CA 1
ATOM 813 C C . ILE A 1 110 ? 2.047 -0.983 70.914 1.00 54.65 109 ILE A C 1
ATOM 814 O O . ILE A 1 110 ? 2.125 -2.126 71.379 1.00 42.08 109 ILE A O 1
ATOM 819 N N . VAL A 1 111 ? 1.422 -0.001 71.568 1.00 51.38 110 VAL A N 1
ATOM 820 C CA . VAL A 1 111 ? 0.746 -0.269 72.837 1.00 43.17 110 VAL A CA 1
ATOM 821 C C . VAL A 1 111 ? -0.386 -1.267 72.633 1.00 41.22 110 VAL A C 1
ATOM 822 O O . VAL A 1 111 ? -0.596 -2.173 73.452 1.00 49.92 110 VAL A O 1
ATOM 826 N N . ALA A 1 112 ? -1.133 -1.118 71.537 1.00 44.53 111 ALA A N 1
ATOM 827 C CA . ALA A 1 112 ? -2.211 -2.053 71.238 1.00 50.61 111 ALA A CA 1
ATOM 828 C C . ALA A 1 112 ? -1.673 -3.452 70.966 1.00 55.87 111 ALA A C 1
ATOM 829 O O . ALA A 1 112 ? -2.267 -4.446 71.400 1.00 53.80 111 ALA A O 1
ATOM 831 N N . THR A 1 113 ? -0.552 -3.550 70.246 1.00 58.83 112 THR A N 1
ATOM 832 C CA . THR A 1 113 ? 0.012 -4.859 69.932 1.00 55.68 112 THR A CA 1
ATOM 833 C C . THR A 1 113 ? 0.480 -5.580 71.191 1.00 65.34 112 THR A C 1
ATOM 834 O O . THR A 1 113 ? 0.219 -6.777 71.361 1.00 57.23 112 THR A O 1
ATOM 838 N N . LEU A 1 114 ? 1.166 -4.867 72.088 1.00 62.30 113 LEU A N 1
ATOM 839 C CA . LEU A 1 114 ? 1.687 -5.506 73.293 1.00 50.00 113 LEU A CA 1
ATOM 840 C C . LEU A 1 114 ? 0.585 -5.795 74.304 1.00 48.24 113 LEU A C 1
ATOM 841 O O . LEU A 1 114 ? 0.700 -6.750 75.080 1.00 57.28 113 LEU A O 1
ATOM 846 N N . PHE A 1 115 ? -0.482 -4.992 74.320 1.00 54.52 114 PHE A N 1
ATOM 847 C CA . PHE A 1 115 ? -1.609 -5.313 75.189 1.00 62.73 114 PHE A CA 1
ATOM 848 C C . PHE A 1 115 ? -2.359 -6.534 74.674 1.00 61.94 114 PHE A C 1
ATOM 849 O O . PHE A 1 115 ? -2.637 -7.468 75.434 1.00 70.59 114 PHE A O 1
ATOM 857 N N . ALA A 1 116 ? -2.699 -6.540 73.381 1.00 49.73 115 ALA A N 1
ATOM 858 C CA . ALA A 1 116 ? -3.399 -7.683 72.805 1.00 48.08 115 ALA A CA 1
ATOM 859 C C . ALA A 1 116 ? -2.601 -8.967 72.970 1.00 55.16 115 ALA A C 1
ATOM 860 O O . ALA A 1 116 ? -3.186 -10.044 73.124 1.00 44.80 115 ALA A O 1
ATOM 862 N N . THR A 1 117 ? -1.271 -8.873 72.956 1.00 52.73 116 THR A N 1
ATOM 863 C CA . THR A 1 117 ? -0.445 -10.066 73.093 1.00 53.29 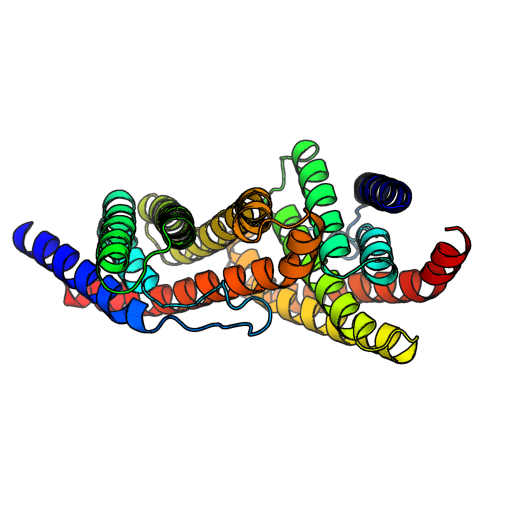116 THR A CA 1
ATOM 864 C C . THR A 1 117 ? -0.455 -10.580 74.528 1.00 58.96 116 THR A C 1
ATOM 865 O O . THR A 1 117 ? -0.625 -11.782 74.765 1.00 46.04 116 THR A O 1
ATOM 869 N N . ALA A 1 118 ? -0.262 -9.685 75.500 1.00 61.40 117 ALA A N 1
ATOM 870 C CA . ALA A 1 118 ? -0.401 -10.074 76.899 1.00 45.29 117 ALA A CA 1
ATOM 871 C C . ALA A 1 118 ? -1.814 -10.568 77.182 1.00 51.38 117 ALA A C 1
ATOM 872 O O . ALA A 1 118 ? -2.007 -11.618 77.806 1.00 47.63 117 ALA A O 1
ATOM 874 N N . PHE A 1 119 ? -2.815 -9.815 76.719 1.00 49.72 118 PHE A N 1
ATOM 875 C CA . PHE A 1 119 ? -4.210 -10.225 76.848 1.00 66.38 118 PHE A CA 1
ATOM 876 C C . PHE A 1 119 ? -4.428 -11.612 76.257 1.00 63.56 118 PHE A C 1
ATOM 877 O O . PHE A 1 119 ? -5.106 -12.458 76.853 1.00 52.45 118 PHE A O 1
ATOM 885 N N . ALA A 1 120 ? -3.851 -11.860 75.079 1.00 47.44 119 ALA A N 1
ATOM 886 C CA . ALA A 1 120 ? -3.916 -13.191 74.487 1.00 56.22 119 ALA A CA 1
ATOM 887 C C . ALA A 1 120 ? -3.286 -14.224 75.410 1.00 68.04 119 ALA A C 1
ATOM 888 O O . ALA A 1 120 ? -3.885 -15.267 75.688 1.00 70.76 119 ALA A O 1
ATOM 890 N N . LEU A 1 121 ? -2.087 -13.932 75.923 1.00 54.53 120 LEU A N 1
ATOM 891 C CA . LEU A 1 121 ? -1.405 -14.871 76.810 1.00 51.14 120 LEU A CA 1
ATOM 892 C C . LEU A 1 121 ? -2.246 -15.194 78.039 1.00 45.21 120 LEU A C 1
ATOM 893 O O . LEU A 1 121 ? -2.279 -16.344 78.489 1.00 43.92 120 LEU A O 1
ATOM 898 N N . GLY A 1 122 ? -2.934 -14.195 78.594 1.00 46.34 121 GLY A N 1
ATOM 899 C CA . GLY A 1 122 ? -3.779 -14.453 79.750 1.00 47.77 121 GLY A CA 1
ATOM 900 C C . GLY A 1 122 ? -4.968 -1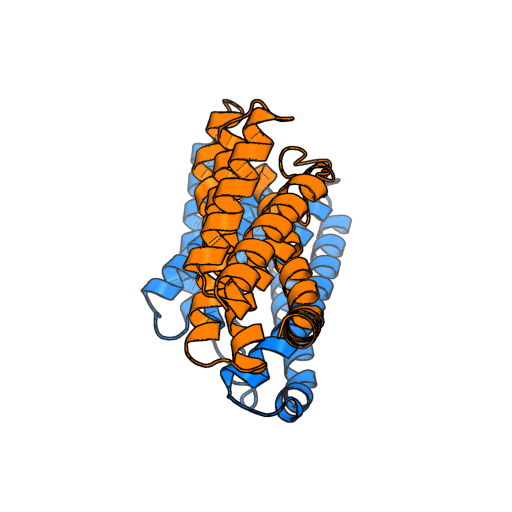5.333 79.414 1.00 65.41 121 GLY A C 1
ATOM 901 O O . GLY A 1 122 ? -5.288 -16.274 80.148 1.00 47.70 121 GLY A O 1
ATOM 902 N N . LEU A 1 123 ? -5.640 -15.042 78.297 1.00 46.55 122 LEU A N 1
ATOM 903 C CA . LEU A 1 123 ? -6.780 -15.859 77.892 1.00 51.00 122 LEU A CA 1
ATOM 904 C C . LEU A 1 123 ? -6.327 -17.187 77.299 1.00 63.26 122 LEU A C 1
ATOM 905 O O . LEU A 1 123 ? -6.888 -18.240 77.625 1.00 55.29 122 LEU A O 1
ATOM 910 N N . ASN A 1 124 ? -5.320 -17.156 76.420 1.00 65.46 123 ASN A N 1
ATOM 911 C CA . ASN A 1 124 ? -4.761 -18.390 75.881 1.00 51.13 123 ASN A CA 1
ATOM 912 C C . ASN A 1 124 ? -4.226 -19.291 77.000 1.00 56.89 123 ASN A C 1
ATOM 913 O O . ASN A 1 124 ? -4.154 -20.512 76.817 1.00 62.91 123 ASN A O 1
ATOM 918 N N . ALA A 1 125 ? -3.934 -18.728 78.183 1.00 56.85 124 ALA A N 1
ATOM 919 C CA . ALA A 1 125 ? -3.579 -19.539 79.350 1.00 48.84 124 ALA A CA 1
ATOM 920 C C . ALA A 1 125 ? -4.781 -20.274 79.928 1.00 73.57 124 ALA A C 1
ATOM 921 O O . ALA A 1 125 ? -4.618 -21.311 80.582 1.00 66.85 124 ALA A O 1
ATOM 923 N N . LEU A 1 126 ? -5.985 -19.748 79.711 1.00 72.90 125 LEU A N 1
ATOM 924 C CA . LEU A 1 126 ? -7.199 -20.287 80.300 1.00 56.83 125 LEU A CA 1
ATOM 925 C C . LEU A 1 126 ? -8.061 -21.051 79.308 1.00 50.47 125 LEU A C 1
ATOM 926 O O . LEU A 1 126 ? -8.932 -21.816 79.731 1.00 56.63 125 LEU A O 1
ATOM 931 N N . ILE A 1 127 ? -7.836 -20.867 78.010 1.00 49.33 126 ILE A N 1
ATOM 932 C CA . ILE A 1 127 ? -8.636 -21.527 76.985 1.00 46.87 126 ILE A CA 1
ATOM 933 C C . ILE A 1 127 ? -7.977 -22.815 76.507 1.00 55.22 126 ILE A C 1
ATOM 934 O O . ILE A 1 127 ? -8.663 -23.808 76.252 1.00 59.97 126 ILE A O 1
ATOM 939 N N . VAL A 1 128 ? -6.646 -22.828 76.393 1.00 55.93 127 VAL A N 1
ATOM 940 C CA . VAL A 1 128 ? -5.957 -23.994 75.831 1.00 56.97 127 VAL A CA 1
ATOM 941 C C . VAL A 1 128 ? -6.231 -25.272 76.621 1.00 47.68 127 VAL A C 1
ATOM 942 O O . VAL A 1 128 ? -6.630 -26.275 76.008 1.00 46.98 127 VAL A O 1
ATOM 946 N N . PRO A 1 129 ? -6.044 -25.318 77.949 1.00 45.36 128 PRO A N 1
ATOM 947 C CA . PRO A 1 129 ? -6.310 -26.583 78.659 1.00 64.62 128 PRO A CA 1
ATOM 948 C C . PRO A 1 129 ? -7.759 -27.025 78.571 1.00 54.45 128 PRO A C 1
ATOM 949 O O . PRO A 1 129 ? -8.033 -28.226 78.454 1.00 52.02 128 PRO A O 1
ATOM 953 N N . LEU A 1 130 ? -8.699 -26.080 78.617 1.00 45.02 129 LEU A N 1
ATOM 954 C CA . LEU A 1 130 ? -10.112 -26.425 78.507 1.00 44.04 129 LEU A CA 1
ATOM 955 C C . LEU A 1 130 ? -10.449 -26.911 77.102 1.00 50.15 129 LEU A C 1
ATOM 956 O O . LEU A 1 130 ? -11.137 -27.925 76.931 1.00 62.64 129 LEU A O 1
ATOM 961 N N . TYR A 1 131 ? -9.957 -26.202 76.083 1.00 49.80 130 TYR A N 1
ATOM 962 C CA . TYR A 1 131 ? -10.310 -26.510 74.700 1.00 54.04 130 TYR A CA 1
ATOM 963 C C . TYR A 1 131 ? -9.790 -27.880 74.280 1.00 44.18 130 TYR A C 1
ATOM 964 O O . TYR A 1 131 ? -10.490 -28.630 73.590 1.00 60.45 130 TYR A O 1
ATOM 973 N N . PHE A 1 132 ? -8.570 -28.226 74.683 1.00 46.75 131 PHE A N 1
ATOM 974 C CA . PHE A 1 132 ? -7.996 -29.526 74.366 1.00 54.66 131 PHE A CA 1
ATOM 975 C C . PHE A 1 132 ? -8.240 -30.564 75.453 1.00 60.94 131 PHE A C 1
ATOM 976 O O . PHE A 1 132 ? -7.796 -31.708 75.300 1.00 56.31 131 PHE A O 1
ATOM 984 N N . GLU A 1 133 ? -8.939 -30.199 76.528 1.00 50.01 132 GLU A N 1
ATOM 985 C CA . GLU A 1 133 ? -9.156 -31.071 77.683 1.00 52.00 132 GLU A CA 1
ATOM 986 C C . GLU A 1 133 ? -7.834 -31.693 78.132 1.00 58.57 132 GLU A C 1
ATOM 987 O O . GLU A 1 133 ? -7.679 -32.911 78.231 1.00 75.70 132 GLU A O 1
ATOM 993 N N . ALA A 1 134 ? -6.873 -30.818 78.395 1.00 57.81 133 ALA A N 1
ATOM 994 C CA . ALA A 1 134 ? -5.479 -31.174 78.595 1.00 70.72 133 ALA A CA 1
ATOM 995 C C . ALA A 1 134 ? -4.940 -30.509 79.850 1.00 70.75 133 ALA A C 1
ATOM 996 O O . ALA A 1 134 ? -5.514 -29.531 80.341 1.00 54.82 133 ALA A O 1
ATOM 998 N N . PRO A 1 135 ? -3.842 -31.023 80.401 1.00 69.57 134 PRO A N 1
ATOM 999 C CA . PRO A 1 135 ? -3.218 -30.363 81.551 1.00 56.18 134 PRO A CA 1
ATOM 1000 C C . PRO A 1 135 ? -2.650 -29.001 81.179 1.00 52.30 134 PRO A C 1
ATOM 1001 O O . PRO A 1 135 ? -2.363 -28.706 80.017 1.00 55.58 134 PRO A O 1
ATOM 1005 N N . PHE A 1 136 ? -2.494 -28.161 82.209 1.00 60.36 135 PHE A N 1
ATOM 1006 C CA . PHE A 1 136 ? -1.850 -26.859 82.054 1.00 55.39 135 PHE A CA 1
ATOM 1007 C C . PHE A 1 136 ? -0.473 -26.973 81.417 1.00 55.26 135 PHE A C 1
ATOM 1008 O O . PHE A 1 136 ? 0.022 -25.987 80.855 1.00 55.36 135 PHE A O 1
ATOM 1016 N N . GLU A 1 137 ? 0.156 -28.149 81.523 1.00 52.58 136 GLU A N 1
ATOM 1017 C CA . GLU A 1 137 ? 1.392 -28.513 80.836 1.00 65.31 136 GLU A CA 1
ATOM 1018 C C . GLU A 1 137 ? 1.367 -27.996 79.409 1.00 69.64 136 GLU A C 1
ATOM 1019 O O . GLU A 1 137 ? 2.288 -27.296 78.979 1.00 74.89 136 GLU A O 1
ATOM 1025 N N . LEU A 1 138 ? 0.304 -28.335 78.678 1.00 61.73 137 LEU A N 1
ATOM 1026 C CA . LEU A 1 138 ? 0.247 -28.065 77.247 1.00 57.89 137 LEU A CA 1
ATOM 1027 C C . LEU A 1 138 ? 0.227 -26.573 76.936 1.00 59.84 137 LEU A C 1
ATOM 1028 O O . LEU A 1 138 ? 0.787 -26.155 75.918 1.00 60.46 137 LEU A O 1
ATOM 1033 N N . TYR A 1 139 ? -0.404 -25.756 77.783 1.00 56.56 138 TYR A N 1
ATOM 1034 C CA . TYR A 1 139 ? -0.367 -24.314 77.562 1.00 60.31 138 TYR A CA 1
ATOM 1035 C C . TYR A 1 139 ? 1.059 -23.786 77.647 1.00 51.50 138 TYR A C 1
ATOM 1036 O O . TYR A 1 139 ? 1.484 -22.971 76.820 1.00 45.55 138 TYR A O 1
ATOM 1045 N N . LEU A 1 140 ? 1.807 -24.225 78.662 1.00 47.31 139 LEU A N 1
ATOM 1046 C CA . LEU A 1 140 ? 3.216 -23.865 78.746 1.00 51.46 139 LEU A CA 1
ATOM 1047 C C . LEU A 1 140 ? 3.981 -24.353 77.525 1.00 59.60 139 LEU A C 1
ATOM 1048 O O . LEU A 1 140 ? 4.942 -23.706 77.093 1.00 62.08 139 LEU A O 1
ATOM 1053 N N . LYS A 1 141 ? 3.564 -25.483 76.951 1.00 68.04 140 LYS A N 1
ATOM 1054 C CA . LYS A 1 141 ? 4.176 -25.956 75.716 1.00 59.71 140 LYS A CA 1
ATOM 1055 C C . LYS A 1 141 ? 3.810 -25.057 74.541 1.00 57.14 140 LYS A C 1
ATOM 1056 O O . LYS A 1 141 ? 4.627 -24.842 73.638 1.00 52.52 140 LYS A O 1
ATOM 1062 N N . PHE A 1 142 ? 2.588 -24.523 74.537 1.00 62.90 141 PHE A N 1
ATOM 1063 C CA . PHE A 1 142 ? 2.130 -23.625 73.483 1.00 69.17 141 PHE A CA 1
ATOM 1064 C C . PHE A 1 142 ? 2.585 -22.186 73.679 1.00 62.08 141 PHE A C 1
ATOM 1065 O O . PHE A 1 142 ? 2.446 -21.384 72.749 1.00 45.28 141 PHE A O 1
ATOM 1073 N N . PHE A 1 143 ? 3.117 -21.846 74.854 1.00 58.06 142 PHE A N 1
ATOM 1074 C CA . PHE A 1 143 ? 3.404 -20.448 75.178 1.00 63.04 142 PHE A CA 1
ATOM 1075 C C . PHE A 1 143 ? 4.320 -19.762 74.170 1.00 52.48 142 PHE A C 1
ATOM 1076 O O . PHE A 1 143 ? 3.980 -18.651 73.727 1.00 44.66 142 PHE A O 1
ATOM 1084 N N . PRO A 1 144 ? 5.469 -20.325 73.774 1.00 53.99 143 PRO A N 1
ATOM 1085 C CA . PRO A 1 144 ? 6.319 -19.603 72.811 1.00 45.66 143 PRO A CA 1
ATOM 1086 C C . PRO A 1 144 ? 5.648 -19.375 71.470 1.00 45.09 143 PRO A C 1
ATOM 1087 O O . PRO A 1 144 ? 5.938 -18.373 70.804 1.00 44.96 143 PRO A O 1
ATOM 1091 N N . PHE A 1 145 ? 4.752 -20.272 71.055 1.00 58.29 144 PHE A N 1
ATOM 1092 C CA . PHE A 1 145 ? 4.038 -20.067 69.801 1.00 47.58 144 PHE A CA 1
ATOM 1093 C C . PHE A 1 145 ? 2.960 -19.000 69.939 1.00 48.59 144 PHE A C 1
ATOM 1094 O O . PHE A 1 145 ? 2.684 -18.277 68.977 1.00 44.81 144 PHE A O 1
ATOM 1102 N N . ILE A 1 146 ? 2.350 -18.882 71.119 1.00 46.32 145 ILE A N 1
ATOM 1103 C CA . ILE A 1 146 ? 1.260 -17.929 71.304 1.00 44.53 145 ILE A CA 1
ATOM 1104 C C . ILE A 1 146 ? 1.793 -16.501 71.326 1.00 43.99 145 ILE A C 1
ATOM 1105 O O . ILE A 1 146 ? 1.249 -15.608 70.667 1.00 43.26 145 ILE A O 1
ATOM 1110 N N . LEU A 1 147 ? 2.864 -16.264 72.088 1.00 41.55 146 LEU A N 1
ATOM 1111 C CA . LEU A 1 147 ? 3.460 -14.932 72.138 1.00 44.99 146 LEU A CA 1
ATOM 1112 C C . LEU A 1 147 ? 4.007 -14.528 70.774 1.00 56.36 146 LEU A C 1
ATOM 1113 O O . LEU A 1 147 ? 3.773 -13.409 70.306 1.00 49.72 146 LEU A O 1
ATOM 1118 N N . ALA A 1 148 ? 4.728 -15.437 70.111 1.00 54.03 147 ALA A N 1
ATOM 1119 C CA . ALA A 1 148 ? 5.273 -15.132 68.792 1.00 51.00 147 ALA A CA 1
ATOM 1120 C C . ALA A 1 148 ? 4.165 -14.846 67.786 1.00 45.31 147 ALA A C 1
ATOM 1121 O O . ALA A 1 148 ? 4.273 -13.913 66.981 1.00 44.78 147 ALA A O 1
ATOM 1123 N N . PHE A 1 149 ? 3.080 -15.623 67.831 1.00 60.39 148 PHE A N 1
ATOM 1124 C CA . PHE A 1 149 ? 2.036 -15.508 66.815 1.00 69.88 148 PHE A CA 1
ATOM 1125 C C . PHE A 1 149 ? 1.247 -14.210 66.957 1.00 50.94 148 PHE A C 1
ATOM 1126 O O . PHE A 1 149 ? 1.177 -13.412 66.016 1.00 53.28 148 PHE A O 1
ATOM 1134 N N . ASN A 1 150 ? 0.620 -13.983 68.114 1.00 41.54 149 ASN A N 1
ATOM 1135 C CA . ASN A 1 150 ? -0.133 -12.743 68.260 1.00 67.39 149 ASN A CA 1
ATOM 1136 C C . ASN A 1 150 ? 0.777 -11.517 68.082 1.00 45.47 149 ASN A C 1
ATOM 1137 O O . ASN A 1 150 ? 0.282 -10.417 67.814 1.00 57.07 149 ASN A O 1
ATOM 1142 N N . LEU A 1 151 ? 2.099 -11.691 68.214 1.00 53.15 150 LEU A N 1
ATOM 1143 C CA . LEU A 1 151 ? 3.040 -10.603 67.946 1.00 56.92 150 LEU A CA 1
ATOM 1144 C C . LEU A 1 151 ? 3.206 -10.364 66.450 1.00 67.60 150 LEU A C 1
ATOM 1145 O O . LEU A 1 151 ? 3.121 -9.222 65.983 1.00 66.38 150 LEU A O 1
ATOM 1150 N N . VAL A 1 152 ? 3.491 -11.424 65.686 1.00 54.19 151 VAL A N 1
ATOM 1151 C CA . VAL A 1 152 ? 3.634 -11.285 64.237 1.00 49.97 151 VAL A CA 1
ATOM 1152 C C . VAL A 1 152 ? 2.318 -10.835 63.615 1.00 49.82 151 VAL A C 1
ATOM 1153 O O . VAL A 1 152 ? 2.295 -10.001 62.701 1.00 48.00 151 VAL A O 1
ATOM 1157 N N . LYS A 1 153 ? 1.202 -11.365 64.117 1.00 43.86 152 LYS A N 1
ATOM 1158 C CA . LYS A 1 153 ? -0.104 -11.046 63.550 1.00 47.11 152 LYS A CA 1
ATOM 1159 C C . LYS A 1 153 ? -0.416 -9.561 63.678 1.00 60.45 152 LYS A C 1
ATOM 1160 O O . LYS A 1 153 ? -0.693 -8.884 62.681 1.00 58.37 152 LYS A O 1
ATOM 1166 N N . PHE A 1 154 ? -0.379 -9.033 64.901 1.00 50.93 153 PHE A N 1
ATOM 1167 C CA . PHE A 1 154 ? -0.665 -7.621 65.109 1.00 65.33 153 PHE A CA 1
ATOM 1168 C C . PHE A 1 154 ? 0.511 -6.721 64.757 1.00 61.29 153 PHE A C 1
ATOM 1169 O O . PHE A 1 154 ? 0.323 -5.506 64.631 1.00 53.01 153 PHE A O 1
ATOM 1177 N N . GLY A 1 155 ? 1.709 -7.280 64.591 1.00 63.80 154 GLY A N 1
ATOM 1178 C CA . GLY A 1 155 ? 2.817 -6.481 64.093 1.00 48.08 154 GLY A CA 1
ATOM 1179 C C . GLY A 1 155 ? 2.688 -6.187 62.610 1.00 51.11 154 GLY A C 1
ATOM 1180 O O . GLY A 1 155 ? 2.807 -5.036 62.180 1.00 45.72 154 GLY A O 1
ATOM 1181 N N . ILE A 1 156 ? 2.441 -7.226 61.807 1.00 60.57 155 ILE A N 1
ATOM 1182 C CA . ILE A 1 156 ? 2.269 -7.034 60.368 1.00 61.77 155 ILE A CA 1
ATOM 1183 C C . ILE A 1 156 ? 1.030 -6.193 60.088 1.00 57.93 155 ILE A C 1
ATOM 1184 O O . ILE A 1 156 ? 1.027 -5.347 59.185 1.00 64.91 155 ILE A O 1
ATOM 1189 N N . ASP A 1 157 ? -0.041 -6.411 60.855 1.00 54.48 156 ASP A N 1
ATOM 1190 C CA . ASP A 1 157 ? -1.246 -5.604 60.689 1.00 55.36 156 ASP A CA 1
ATOM 1191 C C . ASP A 1 157 ? -0.991 -4.140 61.016 1.00 57.87 156 ASP A C 1
ATOM 1192 O O . ASP A 1 157 ? -1.613 -3.254 60.420 1.00 65.17 156 ASP A O 1
ATOM 1197 N N . SER A 1 158 ? -0.085 -3.864 61.957 1.00 55.17 157 SER A N 1
ATOM 1198 C CA . SER A 1 158 ? 0.264 -2.482 62.265 1.00 53.60 157 SER A CA 1
ATOM 1199 C C . SER A 1 158 ? 1.087 -1.863 61.142 1.00 60.99 157 SER A C 1
ATOM 1200 O O . SER A 1 158 ? 0.807 -0.743 60.697 1.00 47.63 157 SER A O 1
ATOM 1203 N N . VAL A 1 159 ? 2.107 -2.584 60.671 1.00 51.81 158 VAL A N 1
ATOM 1204 C CA . VAL A 1 159 ? 2.994 -2.049 59.639 1.00 51.07 158 VAL A CA 1
ATOM 1205 C C . VAL A 1 159 ? 2.226 -1.816 58.343 1.00 54.66 158 VAL A C 1
ATOM 1206 O O . VAL A 1 159 ? 2.355 -0.762 57.707 1.00 60.63 158 VAL A O 1
ATOM 1210 N N . VAL A 1 160 ? 1.418 -2.796 57.930 1.00 47.40 159 VAL A N 1
ATOM 1211 C CA . VAL A 1 160 ? 0.620 -2.637 56.715 1.00 53.76 159 VAL A CA 1
ATOM 1212 C C . VAL A 1 160 ? -0.305 -1.433 56.843 1.00 74.29 159 VAL A C 1
ATOM 1213 O O . VAL A 1 160 ? -0.333 -0.554 55.973 1.00 60.88 159 VAL A O 1
ATOM 1217 N N . THR A 1 161 ? -1.070 -1.373 57.937 1.00 53.91 160 THR A N 1
ATOM 1218 C CA . THR A 1 161 ? -1.991 -0.259 58.152 1.00 61.21 160 THR A CA 1
ATOM 1219 C C . THR A 1 161 ? -1.261 1.077 58.113 1.00 68.32 160 THR A C 1
ATOM 1220 O O . THR A 1 161 ? -1.731 2.039 57.494 1.00 76.62 160 THR A O 1
ATOM 1224 N N . PHE A 1 162 ? -0.103 1.145 58.771 1.00 61.27 161 PHE A N 1
ATOM 1225 C CA . PHE A 1 162 ? 0.645 2.394 58.865 1.00 57.10 161 PHE A CA 1
ATOM 1226 C C . PHE A 1 162 ? 0.982 2.953 57.489 1.00 53.37 161 PHE A C 1
ATOM 1227 O O . PHE A 1 162 ? 0.905 4.167 57.266 1.00 64.73 161 PHE A O 1
ATOM 1235 N N . PHE A 1 163 ? 1.356 2.085 56.556 1.00 61.25 162 PHE A N 1
ATOM 1236 C CA . PHE A 1 163 ? 1.782 2.517 55.233 1.00 64.16 162 PHE A CA 1
ATOM 1237 C C . PHE A 1 163 ? 0.628 2.737 54.265 1.00 68.98 162 PHE A C 1
ATOM 1238 O O . PHE A 1 163 ? 0.880 3.114 53.115 1.00 58.34 162 PHE A O 1
ATOM 1246 N N . VAL A 1 164 ? -0.619 2.518 54.679 1.00 54.92 163 VAL A N 1
ATOM 1247 C CA . VAL A 1 164 ? -1.731 2.564 53.733 1.00 62.03 163 VAL A CA 1
ATOM 1248 C C . VAL A 1 164 ? -2.865 3.487 54.149 1.00 67.67 163 VAL A C 1
ATOM 1249 O O . VAL A 1 164 ? -3.628 3.937 53.274 1.00 67.88 163 VAL A O 1
ATOM 1253 N N . TYR A 1 165 ? -3.061 3.821 55.427 1.00 55.74 164 TYR A N 1
ATOM 1254 C CA . TYR A 1 165 ? -4.375 4.347 55.782 1.00 56.74 164 TYR A CA 1
ATOM 1255 C C . TYR A 1 165 ? -4.539 5.840 55.521 1.00 65.79 164 TYR A C 1
ATOM 1256 O O . TYR A 1 165 ? -5.672 6.330 55.575 1.00 67.40 164 TYR A O 1
ATOM 1265 N N . LYS A 1 166 ? -3.472 6.576 55.217 1.00 67.79 165 LYS A N 1
ATOM 1266 C CA . LYS A 1 166 ? -3.678 7.943 54.753 1.00 78.59 165 LYS A CA 1
ATOM 1267 C C . LYS A 1 166 ? -3.820 8.019 53.240 1.00 74.28 165 LYS A C 1
ATOM 1268 O O . LYS A 1 166 ? -4.486 8.929 52.732 1.00 63.66 165 LYS A O 1
ATOM 1274 N N . LYS A 1 167 ? -3.215 7.078 52.510 1.00 65.16 166 LYS A N 1
ATOM 1275 C CA . LYS A 1 167 ? -3.582 6.876 51.114 1.00 66.87 166 LYS A CA 1
ATOM 1276 C C . LYS A 1 167 ? -5.053 6.511 50.975 1.00 79.22 166 LYS A C 1
ATOM 1277 O O . LYS A 1 167 ? -5.617 6.643 49.883 1.00 94.83 166 LYS A O 1
ATOM 1283 N N . VAL A 1 168 ? -5.674 6.044 52.055 1.00 70.19 167 VAL A N 1
ATOM 1284 C CA . VAL A 1 168 ? -7.109 5.797 52.073 1.00 64.88 167 VAL A CA 1
ATOM 1285 C C . VAL A 1 168 ? -7.890 7.060 52.438 1.00 67.63 167 VAL A C 1
ATOM 1286 O O . VAL A 1 168 ? -8.999 7.268 51.935 1.00 76.00 167 VAL A O 1
ATOM 1290 N N . SER A 1 169 ? -7.330 7.914 53.299 1.00 70.68 168 SER A N 1
ATOM 1291 C CA . SER A 1 169 ? -7.986 9.178 53.618 1.00 69.90 168 SER A CA 1
ATOM 1292 C C . SER A 1 169 ? -7.986 10.124 52.423 1.00 62.76 168 SER A C 1
ATOM 1293 O O . SER A 1 169 ? -8.915 10.925 52.268 1.00 67.56 168 SER A O 1
ATOM 1296 N N . SER A 1 170 ? -6.957 10.047 51.576 1.00 65.96 169 SER A N 1
ATOM 1297 C CA . SER A 1 170 ? -6.918 10.871 50.372 1.00 73.40 169 SER A CA 1
ATOM 1298 C C . SER A 1 170 ? -8.048 10.508 49.418 1.00 74.73 169 SER A C 1
ATOM 1299 O O . SER A 1 170 ? -8.673 11.390 48.818 1.00 79.82 169 SER A O 1
ATOM 1302 N N . ILE A 1 171 ? -8.324 9.211 49.269 1.00 75.55 170 ILE A N 1
ATOM 1303 C CA . ILE A 1 171 ? -9.348 8.760 48.333 1.00 77.66 170 ILE A CA 1
ATOM 1304 C C . ILE A 1 171 ? -10.735 9.213 48.780 1.00 75.49 170 ILE A C 1
ATOM 1305 O O . ILE A 1 171 ? -11.620 9.445 47.946 1.00 71.97 170 ILE A O 1
ATOM 1310 N N . LEU A 1 172 ? -10.943 9.382 50.081 1.00 72.24 171 LEU A N 1
ATOM 1311 C CA . LEU A 1 172 ? -12.234 9.837 50.585 1.00 71.42 171 LEU A CA 1
ATOM 1312 C C . LEU A 1 172 ? -12.442 11.319 50.286 1.00 76.07 171 LEU A C 1
ATOM 1313 O O . LEU A 1 172 ? -11.800 12.180 50.886 1.00 88.45 171 LEU A O 1
ATOM 1318 N N . SER B 1 3 ? -31.308 -29.282 105.273 1.00 96.45 2 SER B N 1
ATOM 1319 C CA . SER B 1 3 ? -32.530 -28.609 105.696 1.00 91.88 2 SER B CA 1
ATOM 1320 C C . SER B 1 3 ? -32.854 -27.452 104.751 1.00 89.60 2 SER B C 1
ATOM 1321 O O . SER B 1 3 ? -31.944 -26.774 104.274 1.00 80.17 2 SER B O 1
ATOM 1324 N N . SER B 1 4 ? -34.148 -27.243 104.477 1.00 77.45 3 SER B N 1
ATOM 1325 C CA . SER B 1 4 ? -34.578 -26.130 103.632 1.00 68.31 3 SER B CA 1
ATOM 1326 C C . SER B 1 4 ? -34.587 -24.812 104.389 1.00 74.00 3 SER B C 1
ATOM 1327 O O . SER B 1 4 ? -34.416 -23.752 103.778 1.00 86.93 3 SER B O 1
ATOM 1330 N N . ILE B 1 5 ? -34.792 -24.864 105.708 1.00 79.55 4 ILE B N 1
ATOM 1331 C CA . ILE B 1 5 ? -34.745 -23.661 106.534 1.00 72.42 4 ILE B CA 1
ATOM 1332 C C . ILE B 1 5 ? -33.361 -23.021 106.477 1.00 76.42 4 ILE B C 1
ATOM 1333 O O . ILE B 1 5 ? -33.237 -21.792 106.544 1.00 90.88 4 ILE B O 1
ATOM 1338 N N . LYS B 1 6 ? -32.305 -23.829 106.304 1.00 69.85 5 LYS B N 1
ATOM 1339 C CA . LYS B 1 6 ? -30.953 -23.282 106.196 1.00 71.19 5 LYS B CA 1
ATOM 1340 C C . LYS B 1 6 ? -30.672 -22.667 104.828 1.00 72.56 5 LYS B C 1
ATOM 1341 O O . LYS B 1 6 ? -29.802 -21.795 104.715 1.00 58.92 5 LYS B O 1
ATOM 1347 N N . LYS B 1 7 ? -31.358 -23.129 103.782 1.00 70.96 6 LYS B N 1
ATOM 1348 C CA . LYS B 1 7 ? -31.135 -22.624 102.433 1.00 66.44 6 LYS B CA 1
ATOM 1349 C C . LYS B 1 7 ? -32.026 -21.436 102.098 1.00 58.58 6 LYS B C 1
ATOM 1350 O O . LYS B 1 7 ? -31.635 -20.586 101.289 1.00 68.90 6 LYS B O 1
ATOM 1356 N N . ILE B 1 8 ? -33.211 -21.347 102.706 1.00 59.37 7 ILE B N 1
ATOM 1357 C CA . ILE B 1 8 ? -33.991 -20.118 102.604 1.00 69.48 7 ILE B CA 1
ATOM 1358 C C . ILE B 1 8 ? -33.335 -19.016 103.425 1.00 69.66 7 ILE B C 1
ATOM 1359 O O . ILE B 1 8 ? -33.323 -17.845 103.023 1.00 69.37 7 ILE B O 1
ATOM 1364 N N . SER B 1 9 ? -32.779 -19.372 104.586 1.00 74.07 8 SER B N 1
ATOM 1365 C CA . SER B 1 9 ? -31.981 -18.424 105.358 1.00 70.19 8 SER B CA 1
ATOM 1366 C C . SER B 1 9 ? -30.812 -17.904 104.533 1.00 70.32 8 SER B C 1
ATOM 1367 O O . SER B 1 9 ? -30.549 -16.697 104.493 1.00 56.61 8 SER B O 1
ATOM 1370 N N . PHE B 1 10 ? -30.104 -18.813 103.860 1.00 67.48 9 PHE B N 1
ATOM 1371 C CA . PHE B 1 10 ? -28.901 -18.438 103.124 1.00 60.00 9 PHE B CA 1
ATOM 1372 C C . PHE B 1 10 ? -29.237 -17.587 101.906 1.00 61.36 9 PHE B C 1
ATOM 1373 O O . PHE B 1 10 ? -28.526 -16.623 101.603 1.00 51.69 9 PHE B O 1
ATOM 1381 N N . VAL B 1 11 ? -30.326 -17.912 101.208 1.00 53.87 10 VAL B N 1
ATOM 1382 C CA . VAL B 1 11 ? -30.732 -17.114 100.055 1.00 62.98 10 VAL B CA 1
ATOM 1383 C C . VAL B 1 11 ? -31.181 -15.726 100.495 1.00 63.68 10 VAL B C 1
ATOM 1384 O O . VAL B 1 11 ? -30.819 -14.717 99.877 1.00 56.95 10 VAL B O 1
ATOM 1388 N N . GLY B 1 12 ? -31.971 -15.653 101.568 1.00 57.04 11 GLY B N 1
ATOM 1389 C CA . GLY B 1 12 ? -32.465 -14.364 102.025 1.00 56.92 11 GLY B CA 1
ATOM 1390 C C . GLY B 1 12 ? -31.350 -13.426 102.446 1.00 60.09 11 GLY B C 1
ATOM 1391 O O . GLY B 1 12 ? -31.317 -12.261 102.042 1.00 50.66 11 GLY B O 1
ATOM 1392 N N . ILE B 1 13 ? -30.419 -13.922 103.264 1.00 51.03 12 ILE B N 1
ATOM 1393 C CA . ILE B 1 13 ? -29.316 -13.083 103.725 1.00 64.31 12 ILE B CA 1
ATOM 1394 C C . ILE B 1 13 ? -28.452 -12.646 102.548 1.00 57.13 12 ILE B C 1
ATOM 1395 O O . ILE B 1 13 ? -28.120 -11.464 102.405 1.00 57.55 12 ILE B O 1
ATOM 1400 N N . PHE B 1 14 ? -28.088 -13.593 101.678 1.00 50.95 13 PHE B N 1
ATOM 1401 C CA . PHE B 1 14 ? -27.201 -13.273 100.562 1.00 50.33 13 PHE B CA 1
ATOM 1402 C C . PHE B 1 14 ? -27.836 -12.290 99.586 1.00 53.19 13 PHE B C 1
ATOM 1403 O O . PHE B 1 14 ? -27.130 -11.450 99.015 1.00 48.47 13 PHE B O 1
ATOM 1411 N N . SER B 1 15 ? -29.152 -12.373 99.376 1.00 61.48 14 SER B N 1
ATOM 1412 C CA . SER B 1 15 ? -29.821 -11.377 98.549 1.00 61.88 14 SER B CA 1
ATOM 1413 C C . SER B 1 15 ? -29.931 -10.032 99.254 1.00 58.96 14 SER B C 1
ATOM 1414 O O . SER B 1 15 ? -30.093 -9.006 98.585 1.00 54.48 14 SER B O 1
ATOM 1417 N N . ALA B 1 16 ? -29.848 -10.015 100.586 1.00 57.47 15 ALA B N 1
ATOM 1418 C CA . ALA B 1 16 ? -29.758 -8.753 101.310 1.00 58.47 15 ALA B CA 1
ATOM 1419 C C . ALA B 1 16 ? -28.349 -8.179 101.237 1.00 69.02 15 ALA B C 1
ATOM 1420 O O . ALA B 1 16 ? -28.177 -6.964 101.089 1.00 65.80 15 ALA B O 1
ATOM 1422 N N . LEU B 1 17 ? -27.331 -9.039 101.341 1.00 58.02 16 LEU B N 1
ATOM 1423 C CA . LEU B 1 17 ? -25.958 -8.572 101.187 1.00 64.78 16 LEU B CA 1
ATOM 1424 C C . LEU B 1 17 ? -25.707 -8.076 99.770 1.00 68.01 16 LEU B C 1
ATOM 1425 O O . LEU B 1 17 ? -24.996 -7.085 99.572 1.00 51.93 16 LEU B O 1
ATOM 1430 N N . ALA B 1 18 ? -26.286 -8.750 98.772 1.00 61.99 17 ALA B N 1
ATOM 1431 C CA . ALA B 1 18 ? -26.119 -8.311 97.390 1.00 53.47 17 ALA B CA 1
ATOM 1432 C C . ALA B 1 18 ? -26.756 -6.946 97.168 1.00 58.30 17 ALA B C 1
ATOM 1433 O O . ALA B 1 18 ? -26.248 -6.133 96.387 1.00 56.64 17 ALA B O 1
ATOM 1435 N N . THR B 1 19 ? -27.874 -6.679 97.844 1.00 54.97 18 THR B N 1
ATOM 1436 C CA . THR B 1 19 ? -28.497 -5.364 97.752 1.00 53.94 18 THR B CA 1
ATOM 1437 C C . THR B 1 19 ? -27.642 -4.308 98.440 1.00 66.79 18 THR B C 1
ATOM 1438 O O . THR B 1 19 ? -27.418 -3.223 97.893 1.00 54.94 18 THR B O 1
ATOM 1442 N N . LEU B 1 20 ? -27.144 -4.619 99.641 1.00 62.34 19 LEU B N 1
ATOM 1443 C CA . LEU B 1 20 ? -26.383 -3.640 100.412 1.00 53.69 19 LEU B CA 1
ATOM 1444 C C . LEU B 1 20 ? -25.097 -3.241 99.699 1.00 64.18 19 LEU B C 1
ATOM 1445 O O . LEU B 1 20 ? -24.737 -2.059 99.672 1.00 62.09 19 LEU B O 1
ATOM 1450 N N . VAL B 1 21 ? -24.388 -4.210 99.113 1.00 50.15 20 VAL B N 1
ATOM 1451 C CA . VAL B 1 21 ? -23.080 -3.909 98.533 1.00 58.50 20 VAL B CA 1
ATOM 1452 C C . VAL B 1 21 ? -23.160 -3.254 97.164 1.00 56.97 20 VAL B C 1
ATOM 1453 O O . VAL B 1 21 ? -22.144 -2.741 96.683 1.00 54.19 20 VAL B O 1
ATOM 1457 N N . MET B 1 22 ? -24.325 -3.248 96.515 1.00 59.70 21 MET B N 1
ATOM 1458 C CA . MET B 1 22 ? -24.451 -2.454 95.298 1.00 73.56 21 MET B CA 1
ATOM 1459 C C . MET B 1 22 ? -24.727 -0.988 95.588 1.00 67.50 21 MET B C 1
ATOM 1460 O O . MET B 1 22 ? -24.840 -0.191 94.650 1.00 47.32 21 MET B O 1
ATOM 1465 N N . PHE B 1 23 ? -24.838 -0.618 96.861 1.00 63.10 22 PHE B N 1
ATOM 1466 C CA . PHE B 1 23 ? -24.694 0.780 97.230 1.00 56.87 22 PHE B CA 1
ATOM 1467 C C . PHE B 1 23 ? -23.252 1.256 97.097 1.00 71.30 22 PHE B C 1
ATOM 1468 O O . PHE B 1 23 ? -22.982 2.440 97.324 1.00 74.89 22 PHE B O 1
ATOM 1476 N N . LEU B 1 24 ? -22.331 0.358 96.743 1.00 61.19 23 LEU B N 1
ATOM 1477 C CA . LEU B 1 24 ? -20.947 0.694 96.439 1.00 62.05 23 LEU B CA 1
ATOM 1478 C C . LEU B 1 24 ? -20.734 1.054 94.976 1.00 69.44 23 LEU B C 1
ATOM 1479 O O . LEU B 1 24 ? -19.585 1.251 94.570 1.00 53.08 23 LEU B O 1
ATOM 1484 N N . GLU B 1 25 ? -21.802 1.129 94.181 1.00 62.39 24 GLU B N 1
ATOM 1485 C CA . GLU B 1 25 ? -21.653 1.334 92.745 1.00 69.30 24 GLU B CA 1
ATOM 1486 C C . GLU B 1 25 ? -20.843 2.594 92.461 1.00 71.45 24 GLU B C 1
ATOM 1487 O O . GLU B 1 25 ? -21.019 3.628 93.112 1.00 64.64 24 GLU B O 1
ATOM 1493 N N . PHE B 1 26 ? -19.928 2.495 91.500 1.00 77.64 25 PHE B N 1
ATOM 1494 C CA . PHE B 1 26 ? -19.071 3.624 91.174 1.00 68.84 25 PHE B CA 1
ATOM 1495 C C . PHE B 1 26 ? -18.642 3.535 89.719 1.00 55.70 25 PHE B C 1
ATOM 1496 O O . PHE B 1 26 ? -18.452 2.431 89.193 1.00 47.05 25 PHE B O 1
ATOM 1504 N N . PRO B 1 27 ? -18.510 4.673 89.041 1.00 46.50 26 PRO B N 1
ATOM 1505 C CA . PRO B 1 27 ? -18.018 4.677 87.654 1.00 61.60 26 PRO B CA 1
ATOM 1506 C C . PRO B 1 27 ? -16.590 4.159 87.561 1.00 48.60 26 PRO B C 1
ATOM 1507 O O . PRO B 1 27 ? -15.670 4.707 88.171 1.00 53.23 26 PRO B O 1
ATOM 1511 N N . ILE B 1 28 ? -16.411 3.083 86.791 1.00 52.54 27 ILE B N 1
ATOM 1512 C CA . ILE B 1 28 ? -15.066 2.625 86.451 1.00 67.83 27 ILE B CA 1
ATOM 1513 C C . ILE B 1 28 ? -14.432 3.568 85.437 1.00 76.13 27 ILE B C 1
ATOM 1514 O O . ILE B 1 28 ? -13.264 3.956 85.563 1.00 70.08 27 ILE B O 1
ATOM 1519 N N . PHE B 1 29 ? -15.195 3.951 84.417 1.00 77.19 28 PHE B N 1
ATOM 1520 C CA . PHE B 1 29 ? -14.706 4.840 83.372 1.00 70.38 28 PHE B CA 1
ATOM 1521 C C . PHE B 1 29 ? -15.420 6.180 83.465 1.00 59.55 28 PHE B C 1
ATOM 1522 O O . PHE B 1 29 ? -16.631 6.250 83.199 1.00 58.37 28 PHE B O 1
ATOM 1530 N N . PRO B 1 30 ? -14.727 7.255 83.847 1.00 72.59 29 PRO B N 1
ATOM 1531 C CA . PRO B 1 30 ? -15.378 8.575 83.904 1.00 68.90 29 PRO B CA 1
ATOM 1532 C C . PRO B 1 30 ? -16.012 9.008 82.593 1.00 74.10 29 PRO B C 1
ATOM 1533 O O . PRO B 1 30 ? -16.940 9.828 82.609 1.00 75.79 29 PRO B O 1
ATOM 1537 N N . GLN B 1 31 ? -15.542 8.490 81.456 1.00 78.71 30 GLN B N 1
ATOM 1538 C CA . GLN B 1 31 ? -16.184 8.800 80.181 1.00 75.45 30 GLN B CA 1
ATOM 1539 C C . GLN B 1 31 ? -17.601 8.240 80.133 1.00 79.73 30 GLN B C 1
ATOM 1540 O O . GLN B 1 31 ? -18.562 8.968 79.859 1.00 86.16 30 GLN B O 1
ATOM 1546 N N . ALA B 1 32 ? -17.749 6.944 80.396 1.00 82.59 31 ALA B N 1
ATOM 1547 C CA . ALA B 1 32 ? -19.060 6.298 80.407 1.00 58.23 31 ALA B CA 1
ATOM 1548 C C . ALA B 1 32 ? -19.538 6.143 81.851 1.00 57.20 31 ALA B C 1
ATOM 1549 O O . ALA B 1 32 ? -19.614 5.048 82.409 1.00 65.09 31 ALA B O 1
ATOM 1551 N N . SER B 1 33 ? -19.868 7.289 82.452 1.00 59.98 32 SER B N 1
ATOM 1552 C CA . SER B 1 33 ? -20.264 7.326 83.855 1.00 53.64 32 SER B CA 1
ATOM 1553 C C . SER B 1 33 ? -21.591 6.628 84.121 1.00 53.95 32 SER B C 1
ATOM 1554 O O . SER B 1 33 ? -21.914 6.383 85.289 1.00 70.60 32 SER B O 1
ATOM 1557 N N . PHE B 1 34 ? -22.367 6.305 83.085 1.00 54.16 33 PHE B N 1
ATOM 1558 C CA . PHE B 1 34 ? -23.597 5.553 83.293 1.00 50.11 33 PHE B CA 1
ATOM 1559 C C . PHE B 1 34 ? -23.333 4.083 83.587 1.00 58.11 33 PHE B C 1
ATOM 1560 O O . PHE B 1 34 ? -24.225 3.396 84.097 1.00 56.99 33 PHE B O 1
ATOM 1568 N N . LEU B 1 35 ? -22.132 3.593 83.286 1.00 47.79 34 LEU B N 1
ATOM 1569 C CA . LEU B 1 35 ? -21.728 2.232 83.624 1.00 60.71 34 LEU B CA 1
ATOM 1570 C C . LEU B 1 35 ? -21.091 2.249 85.009 1.00 45.97 34 LEU B C 1
ATOM 1571 O O . LEU B 1 35 ? -19.950 2.694 85.169 1.00 58.69 34 LEU B O 1
ATOM 1576 N N . LYS B 1 36 ? -21.824 1.762 86.005 1.00 47.57 35 LYS B N 1
ATOM 1577 C CA . LYS B 1 36 ? -21.364 1.735 87.387 1.00 48.72 35 LYS B CA 1
ATOM 1578 C C . LYS B 1 36 ? -21.027 0.304 87.782 1.00 50.79 35 LYS B C 1
ATOM 1579 O O . LYS B 1 36 ? -21.816 -0.614 87.534 1.00 45.61 35 LYS B O 1
ATOM 1585 N N . TYR B 1 37 ? -19.860 0.114 88.389 1.00 46.69 36 TYR B N 1
ATOM 1586 C CA . TYR B 1 37 ? -19.482 -1.201 88.879 1.00 45.94 36 TYR B CA 1
ATOM 1587 C C . TYR B 1 37 ? -19.885 -1.376 90.336 1.00 47.43 36 TYR B C 1
ATOM 1588 O O . TYR B 1 37 ? -19.671 -0.490 91.167 1.00 46.38 36 TYR B O 1
ATOM 1597 N N . ASP B 1 38 ? -20.443 -2.545 90.641 1.00 51.84 37 ASP B N 1
ATOM 1598 C CA . ASP B 1 38 ? -20.775 -2.962 91.994 1.00 58.80 37 ASP B CA 1
ATOM 1599 C C . ASP B 1 38 ? -20.630 -4.473 92.063 1.00 65.24 37 ASP B C 1
ATOM 1600 O O . ASP B 1 38 ? -20.872 -5.160 91.063 1.00 59.86 37 ASP B O 1
ATOM 1605 N N . PRO B 1 39 ? -20.223 -5.020 93.210 1.00 62.51 38 PRO B N 1
ATOM 1606 C CA . PRO B 1 39 ? -20.014 -6.472 93.298 1.00 55.83 38 PRO B CA 1
ATOM 1607 C C . PRO B 1 39 ? -21.223 -7.240 93.812 1.00 54.80 38 PRO B C 1
ATOM 1608 O O . PRO B 1 39 ? -21.075 -8.172 94.608 1.00 74.36 38 PRO B O 1
ATOM 1612 N N . SER B 1 40 ? -22.419 -6.872 93.357 1.00 66.92 39 SER B N 1
ATOM 1613 C CA . SER B 1 40 ? -23.632 -7.537 93.818 1.00 70.43 39 SER B CA 1
ATOM 1614 C C . SER B 1 40 ? -23.800 -8.915 93.199 1.00 66.40 39 SER B C 1
ATOM 1615 O O . SER B 1 40 ? -24.530 -9.750 93.738 1.00 71.45 39 SER B O 1
ATOM 1618 N N . GLU B 1 41 ? -23.162 -9.154 92.067 1.00 63.33 40 GLU B N 1
ATOM 1619 C CA . GLU B 1 41 ? -23.288 -10.408 91.350 1.00 67.84 40 GLU B CA 1
ATOM 1620 C C . GLU B 1 41 ? -22.424 -11.514 91.950 1.00 59.97 40 GLU B C 1
ATOM 1621 O O . GLU B 1 41 ? -22.648 -12.692 91.647 1.00 51.77 40 GLU B O 1
ATOM 1627 N N . ILE B 1 42 ? -21.458 -11.170 92.808 1.00 51.38 41 ILE B N 1
ATOM 1628 C CA . ILE B 1 42 ? -20.699 -12.200 93.522 1.00 48.54 41 ILE B CA 1
ATOM 1629 C C . ILE B 1 42 ? -21.596 -12.988 94.472 1.00 56.63 41 ILE B C 1
ATOM 1630 O O . ILE B 1 42 ? -21.581 -14.228 94.412 1.00 56.26 41 ILE B O 1
ATOM 1635 N N . PRO B 1 43 ? -22.392 -12.358 95.351 1.00 60.57 42 PRO B N 1
ATOM 1636 C CA . PRO B 1 43 ? -23.364 -13.141 96.136 1.00 47.55 42 PRO B CA 1
ATOM 1637 C C . PRO B 1 43 ? -24.310 -13.960 95.278 1.00 55.89 42 PRO B C 1
ATOM 1638 O O . PRO B 1 43 ? -24.624 -15.107 95.618 1.00 59.93 42 PRO B O 1
ATOM 1642 N N . ALA B 1 44 ? -24.771 -13.392 94.162 1.00 50.90 43 ALA B N 1
ATOM 1643 C CA . ALA B 1 44 ? -25.715 -14.095 93.303 1.00 59.67 43 ALA B CA 1
ATOM 1644 C C . ALA B 1 44 ? -25.059 -15.277 92.600 1.00 52.31 43 ALA B C 1
ATOM 1645 O O . ALA B 1 44 ? -25.686 -16.331 92.438 1.00 46.95 43 ALA B O 1
ATOM 1647 N N . LEU B 1 45 ? -23.803 -15.128 92.171 1.00 48.49 44 LEU B N 1
ATOM 1648 C CA . LEU B 1 45 ? -23.133 -16.229 91.485 1.00 47.84 44 LEU B CA 1
ATOM 1649 C C . LEU B 1 45 ? -22.833 -17.376 92.443 1.00 56.76 44 LEU B C 1
ATOM 1650 O O . LEU B 1 45 ? -22.940 -18.549 92.067 1.00 61.31 44 LEU B O 1
ATOM 1655 N N . ILE B 1 46 ? -22.450 -17.057 93.683 1.00 50.66 45 ILE B N 1
ATOM 1656 C CA . ILE B 1 46 ? -22.243 -18.097 94.688 1.00 45.81 45 ILE B CA 1
ATOM 1657 C C . ILE B 1 46 ? -23.533 -18.872 94.919 1.00 57.66 45 ILE B C 1
ATOM 1658 O O . ILE B 1 46 ? -23.526 -20.105 95.023 1.00 53.71 45 ILE B O 1
ATOM 1663 N N . VAL B 1 47 ? -24.660 -18.161 94.998 1.00 50.89 46 VAL B N 1
ATOM 1664 C CA . VAL B 1 47 ? -25.955 -18.815 95.174 1.00 58.63 46 VAL B CA 1
ATOM 1665 C C . VAL B 1 47 ? -26.231 -19.763 94.015 1.00 55.95 46 VAL B C 1
ATOM 1666 O O . VAL B 1 47 ? -26.675 -20.902 94.208 1.00 46.90 46 VAL B O 1
ATOM 1670 N N . SER B 1 48 ? -25.959 -19.309 92.790 1.00 44.84 47 SER B N 1
ATOM 1671 C CA . SER B 1 48 ? -26.240 -20.124 91.615 1.00 46.36 47 SER B CA 1
ATOM 1672 C C . SER B 1 48 ? -25.414 -21.405 91.611 1.00 52.94 47 SER B C 1
ATOM 1673 O O . SER B 1 48 ? -25.897 -22.461 91.185 1.00 44.19 47 SER B O 1
ATOM 1676 N N . PHE B 1 49 ? -24.170 -21.339 92.091 1.00 55.64 48 PHE B N 1
ATOM 1677 C CA . PHE B 1 49 ? -23.318 -22.524 92.070 1.00 50.07 48 PHE B CA 1
ATOM 1678 C C . PHE B 1 49 ? -23.730 -23.544 93.122 1.00 45.55 48 PHE B C 1
ATOM 1679 O O . PHE B 1 49 ? -23.600 -24.752 92.894 1.00 51.04 48 PHE B O 1
ATOM 1687 N N . LEU B 1 50 ? -24.222 -23.089 94.272 1.00 47.88 49 LEU B N 1
ATOM 1688 C CA . LEU B 1 50 ? -24.559 -23.999 95.357 1.00 47.36 49 LEU B CA 1
ATOM 1689 C C . LEU B 1 50 ? -26.007 -24.468 95.323 1.00 58.99 49 LEU B C 1
ATOM 1690 O O . LEU B 1 50 ? -26.331 -25.471 95.969 1.00 60.99 49 LEU B O 1
ATOM 1695 N N . LEU B 1 51 ? -26.881 -23.783 94.585 1.00 57.26 50 LEU B N 1
ATOM 1696 C CA . LEU B 1 51 ? -28.301 -24.116 94.578 1.00 72.23 50 LEU B CA 1
ATOM 1697 C C . LEU B 1 51 ? -28.925 -24.216 93.193 1.00 72.09 50 LEU B C 1
ATOM 1698 O O . LEU B 1 51 ? -29.964 -24.874 93.060 1.00 74.78 50 LEU B O 1
ATOM 1703 N N . GLY B 1 52 ? -28.344 -23.600 92.169 1.00 64.19 51 GLY B N 1
ATOM 1704 C CA . GLY B 1 52 ? -28.902 -23.648 90.840 1.00 52.21 51 GLY B CA 1
ATOM 1705 C C . GLY B 1 52 ? -29.089 -22.267 90.246 1.00 53.70 51 GLY B C 1
ATOM 1706 O O . GLY B 1 52 ? -29.343 -21.289 90.957 1.00 46.29 51 GLY B O 1
ATOM 1707 N N . PRO B 1 53 ? -28.958 -22.162 88.921 1.00 51.30 52 PRO B N 1
ATOM 1708 C CA . PRO B 1 53 ? -29.114 -20.849 88.273 1.00 45.43 52 PRO B CA 1
ATOM 1709 C C . PRO B 1 53 ? -30.478 -20.217 88.487 1.00 45.99 52 PRO B C 1
ATOM 1710 O O . PRO B 1 53 ? -30.584 -18.985 88.466 1.00 65.92 52 PRO B O 1
ATOM 1714 N N . GLY B 1 54 ? -31.526 -21.017 88.691 1.00 52.44 53 GLY B N 1
ATOM 1715 C CA . GLY B 1 54 ? -32.835 -20.442 88.961 1.00 49.61 53 GLY B CA 1
ATOM 1716 C C . GLY B 1 54 ? -32.839 -19.576 90.206 1.00 58.83 53 GLY B C 1
ATOM 1717 O O . GLY B 1 54 ? -33.371 -18.463 90.205 1.00 50.88 53 GLY B O 1
ATOM 1718 N N . VAL B 1 55 ? -32.231 -20.073 91.285 1.00 42.88 54 VAL B N 1
ATOM 1719 C CA . VAL B 1 55 ? -32.177 -19.304 92.523 1.00 49.25 54 VAL B CA 1
ATOM 1720 C C . VAL B 1 55 ? -31.237 -18.114 92.374 1.00 58.61 54 VAL B C 1
ATOM 1721 O O . VAL B 1 55 ? -31.498 -17.029 92.908 1.00 56.76 54 VAL B O 1
ATOM 1725 N N . GLY B 1 56 ? -30.132 -18.295 91.646 1.00 48.61 55 GLY B N 1
ATOM 1726 C CA . GLY B 1 56 ? -29.177 -17.209 91.488 1.00 42.68 55 GLY B CA 1
ATOM 1727 C C . GLY B 1 56 ? -29.746 -16.035 90.714 1.00 53.60 55 GLY B C 1
ATOM 1728 O O . GLY B 1 56 ? -29.513 -14.876 91.066 1.00 45.62 55 GLY B O 1
ATOM 1729 N N . MET B 1 57 ? -30.501 -16.319 89.648 1.00 48.87 56 MET B N 1
ATOM 1730 C CA . MET B 1 57 ? -31.141 -15.249 88.891 1.00 50.32 56 MET B CA 1
ATOM 1731 C C . MET B 1 57 ? -32.223 -14.556 89.710 1.00 44.68 56 MET B C 1
ATOM 1732 O O . MET B 1 57 ? -32.437 -13.348 89.559 1.00 41.87 56 MET B O 1
ATOM 1737 N N . PHE B 1 58 ? -32.906 -15.299 90.583 1.00 45.63 57 PHE B N 1
ATOM 1738 C CA . PHE B 1 58 ? -33.898 -14.695 91.466 1.00 45.77 57 PHE B CA 1
ATOM 1739 C C . PHE B 1 58 ? -33.248 -13.713 92.434 1.00 59.53 57 PHE B C 1
ATOM 1740 O O . PHE B 1 58 ? -33.843 -12.686 92.779 1.00 67.34 57 PHE B O 1
ATOM 1748 N N . VAL B 1 59 ? -32.022 -14.006 92.875 1.00 58.18 58 VAL B N 1
ATOM 1749 C CA . VAL B 1 59 ? -31.311 -13.084 93.757 1.00 57.78 58 VAL B CA 1
ATOM 1750 C C . VAL B 1 59 ? -31.014 -11.778 93.033 1.00 58.06 58 VAL B C 1
ATOM 1751 O O . VAL B 1 59 ? -31.176 -10.689 93.597 1.00 59.72 58 VAL B O 1
ATOM 1755 N N . VAL B 1 60 ? -30.580 -11.863 91.773 1.00 46.14 59 VAL B N 1
ATOM 1756 C CA . VAL B 1 60 ? -30.299 -10.656 91.000 1.00 48.11 59 VAL B CA 1
ATOM 1757 C C . VAL B 1 60 ? -31.565 -9.828 90.821 1.00 51.49 59 VAL B C 1
ATOM 1758 O O . VAL B 1 60 ? -31.534 -8.594 90.900 1.00 55.62 59 VAL B O 1
ATOM 1762 N N . LEU B 1 61 ? -32.696 -10.491 90.564 1.00 49.90 60 LEU B N 1
ATOM 1763 C CA . LEU B 1 61 ? -33.948 -9.764 90.384 1.00 60.59 60 LEU B CA 1
ATOM 1764 C C . LEU B 1 61 ? -34.403 -9.115 91.685 1.00 56.38 60 LEU B C 1
ATOM 1765 O O . LEU B 1 61 ? -34.813 -7.949 91.693 1.00 51.30 60 LEU B O 1
ATOM 1770 N N . VAL B 1 62 ? -34.340 -9.852 92.795 1.00 47.98 61 VAL B N 1
ATOM 1771 C CA . VAL B 1 62 ? -34.731 -9.282 94.083 1.00 60.55 61 VAL B CA 1
ATOM 1772 C C . VAL B 1 62 ? -33.779 -8.162 94.475 1.00 63.75 61 VAL B C 1
ATOM 1773 O O . VAL B 1 62 ? -34.201 -7.096 94.939 1.00 60.30 61 VAL B O 1
ATOM 1777 N N . LYS B 1 63 ? -32.476 -8.393 94.298 1.00 50.99 62 LYS B N 1
ATOM 1778 C CA . LYS B 1 63 ? -31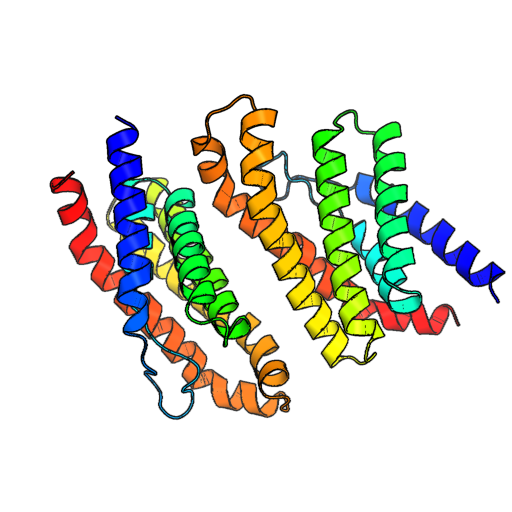.485 -7.369 94.612 1.00 61.12 62 LYS B CA 1
ATOM 1779 C C . LYS B 1 63 ? -31.772 -6.074 93.862 1.00 61.37 62 LYS B C 1
ATOM 1780 O O . LYS B 1 63 ? -31.711 -4.982 94.438 1.00 59.35 62 LYS B O 1
ATOM 1786 N N . ASP B 1 64 ? -32.107 -6.178 92.576 1.00 58.86 63 ASP B N 1
ATOM 1787 C CA . ASP B 1 64 ? -32.216 -4.980 91.753 1.00 74.92 63 ASP B CA 1
ATOM 1788 C C . ASP B 1 64 ? -33.518 -4.219 91.974 1.00 60.85 63 ASP B C 1
ATOM 1789 O O . ASP B 1 64 ? -33.518 -2.987 91.882 1.00 64.63 63 ASP B O 1
ATOM 1794 N N . ILE B 1 65 ? -34.630 -4.907 92.257 1.00 53.40 64 ILE B N 1
ATOM 1795 C CA . ILE B 1 65 ? -35.868 -4.171 92.510 1.00 67.80 64 ILE B CA 1
ATOM 1796 C C . ILE B 1 65 ? -35.824 -3.526 93.888 1.00 71.40 64 ILE B C 1
ATOM 1797 O O . ILE B 1 65 ? -36.332 -2.416 94.080 1.00 64.90 64 ILE B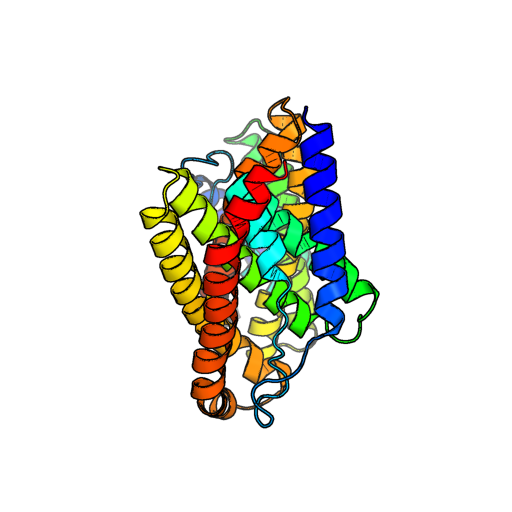 O 1
ATOM 1802 N N . LEU B 1 66 ? -35.203 -4.196 94.865 1.00 63.07 65 LEU B N 1
ATOM 1803 C CA . LEU B 1 66 ? -34.962 -3.552 96.152 1.00 68.17 65 LEU B CA 1
ATOM 1804 C C . LEU B 1 66 ? -34.088 -2.319 95.980 1.00 58.27 65 LEU B C 1
ATOM 1805 O O . LEU B 1 66 ? -34.360 -1.265 96.568 1.00 64.94 65 LEU B O 1
ATOM 1810 N N . PHE B 1 67 ? -33.037 -2.429 95.168 1.00 56.38 66 PHE B N 1
ATOM 1811 C CA . PHE B 1 67 ? -32.203 -1.267 94.895 1.00 65.69 66 PHE B CA 1
ATOM 1812 C C . PHE B 1 67 ? -32.952 -0.220 94.081 1.00 78.55 66 PHE B C 1
ATOM 1813 O O . PHE B 1 67 ? -32.666 0.976 94.208 1.00 80.03 66 PHE B O 1
ATOM 1821 N N . PHE B 1 68 ? -33.908 -0.640 93.247 1.00 78.86 67 PHE B N 1
ATOM 1822 C CA . PHE B 1 68 ? -34.690 0.331 92.489 1.00 70.05 67 PHE B CA 1
ATOM 1823 C C . PHE B 1 68 ? -35.518 1.212 93.412 1.00 59.08 67 PHE B C 1
ATOM 1824 O O . PHE B 1 68 ? -35.678 2.410 93.159 1.00 59.52 67 PHE B O 1
ATOM 1832 N N . LEU B 1 69 ? -36.055 0.638 94.490 1.00 67.88 68 LEU B N 1
ATOM 1833 C CA . LEU B 1 69 ? -36.946 1.394 95.362 1.00 74.68 68 LEU B CA 1
ATOM 1834 C C . LEU B 1 69 ? -36.184 2.237 96.374 1.00 65.37 68 LEU B C 1
ATOM 1835 O O . LEU B 1 69 ? -36.697 3.270 96.815 1.00 68.01 68 LEU B O 1
ATOM 1840 N N . MET B 1 70 ? -34.968 1.837 96.737 1.00 72.40 69 MET B N 1
ATOM 1841 C CA . MET B 1 70 ? -34.198 2.568 97.751 1.00 65.86 69 MET B CA 1
ATOM 1842 C C . MET B 1 70 ? -33.476 3.768 97.140 1.00 68.30 69 MET B C 1
ATOM 1843 O O . MET B 1 70 ? -33.866 4.917 97.369 1.00 77.73 69 MET B O 1
ATOM 1848 N N . LYS B 1 71 ? -32.431 3.522 96.345 1.00 88.35 70 LYS B N 1
ATOM 1849 C CA . LYS B 1 71 ? -31.538 4.596 95.903 1.00 85.73 70 LYS B CA 1
ATOM 1850 C C . LYS B 1 71 ? -31.308 4.550 94.390 1.00 89.61 70 LYS B C 1
ATOM 1851 O O . LYS B 1 71 ? -30.171 4.514 93.919 1.00 84.40 70 LYS B O 1
ATOM 1857 N N . SER B 1 72 ? -32.399 4.597 93.623 1.00 89.77 71 SER B N 1
ATOM 1858 C CA . SER B 1 72 ? -32.314 4.748 92.173 1.00 76.62 71 SER B CA 1
ATOM 1859 C C . SER B 1 72 ? -33.689 4.979 91.558 1.00 74.88 71 SER B C 1
ATOM 1860 O O . SER B 1 72 ? -34.638 4.252 91.854 1.00 83.20 71 SER B O 1
ATOM 1863 N N . GLY B 1 73 ? -33.809 5.983 90.698 1.00 66.54 72 GLY B N 1
ATOM 1864 C CA . GLY B 1 73 ? -35.063 6.227 90.013 1.00 67.96 72 GLY B CA 1
ATOM 1865 C C . GLY B 1 73 ? -34.939 6.084 88.511 1.00 85.17 72 GLY B C 1
ATOM 1866 O O . GLY B 1 73 ? -35.599 6.803 87.755 1.00 101.45 72 GLY B O 1
ATOM 1867 N N . ASP B 1 74 ? -34.091 5.155 88.066 1.00 74.15 73 ASP B N 1
ATOM 1868 C CA . ASP B 1 74 ? -33.809 4.940 86.648 1.00 65.69 73 ASP B CA 1
ATOM 1869 C C . ASP B 1 74 ? -34.148 3.497 86.296 1.00 66.56 73 ASP B C 1
ATOM 1870 O O . ASP B 1 74 ? -33.319 2.591 86.480 1.00 58.32 73 ASP B O 1
ATOM 1875 N N . PRO B 1 75 ? -35.356 3.237 85.789 1.00 52.96 74 PRO B N 1
ATOM 1876 C CA . PRO B 1 75 ? -35.719 1.856 85.431 1.00 54.93 74 PRO B CA 1
ATOM 1877 C C . PRO B 1 75 ? -34.851 1.269 84.335 1.00 51.25 74 PRO B C 1
ATOM 1878 O O . PRO B 1 75 ? -34.594 0.059 84.342 1.00 73.08 74 PRO B O 1
ATOM 1882 N N . VAL B 1 76 ? -34.388 2.093 83.393 1.00 51.81 75 VAL B N 1
ATOM 1883 C CA . VAL B 1 76 ? -33.592 1.581 82.281 1.00 56.55 75 VAL B CA 1
ATOM 1884 C C . VAL B 1 76 ? -32.297 0.962 82.794 1.00 50.96 75 VAL B C 1
ATOM 1885 O O . VAL B 1 76 ? -31.976 -0.190 82.481 1.00 47.38 75 VAL B O 1
ATOM 1889 N N . GLY B 1 77 ?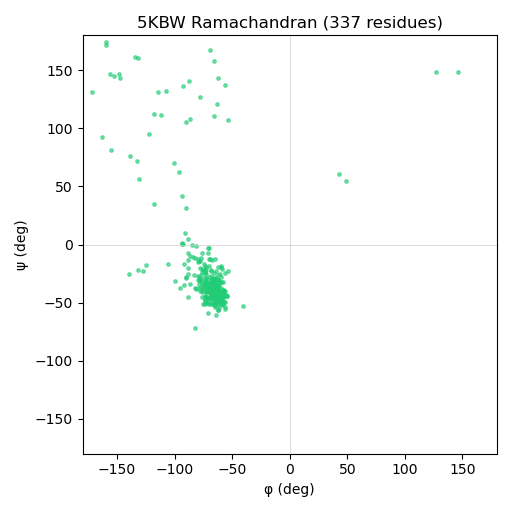 -31.546 1.706 83.608 1.00 46.74 76 GLY B N 1
ATOM 1890 C CA . GLY B 1 77 ? -30.271 1.196 84.087 1.00 47.88 76 GLY B CA 1
ATOM 1891 C C . GLY B 1 77 ? -30.411 -0.057 84.928 1.00 51.53 76 GLY B C 1
ATOM 1892 O O . GLY B 1 77 ? -29.583 -0.968 84.847 1.00 64.46 76 GLY B O 1
ATOM 1893 N N . ILE B 1 78 ? -31.462 -0.125 85.741 1.00 49.41 77 ILE B N 1
ATOM 1894 C CA . ILE B 1 78 ? -31.644 -1.269 86.626 1.00 60.33 77 ILE B CA 1
ATOM 1895 C C . ILE B 1 78 ? -32.151 -2.481 85.854 1.00 53.53 77 ILE B C 1
ATOM 1896 O O . ILE B 1 78 ? -31.783 -3.621 86.157 1.00 59.91 77 ILE B O 1
ATOM 1901 N N . ALA B 1 79 ? -32.988 -2.261 84.837 1.00 56.39 78 ALA B N 1
ATOM 1902 C CA . ALA B 1 79 ? -33.376 -3.364 83.964 1.00 52.25 78 ALA B CA 1
ATOM 1903 C C . ALA B 1 79 ? -32.176 -3.916 83.207 1.00 61.21 78 ALA B C 1
ATOM 1904 O O . ALA B 1 79 ? -32.090 -5.127 82.971 1.00 42.34 78 ALA B O 1
ATOM 1906 N N . MET B 1 80 ? -31.241 -3.042 82.827 1.00 41.66 79 MET B N 1
ATOM 1907 C CA . MET B 1 80 ? -30.017 -3.484 82.165 1.00 61.51 79 MET B CA 1
ATOM 1908 C C . MET B 1 80 ? -29.141 -4.290 83.117 1.00 64.64 79 MET B C 1
ATOM 1909 O O . MET B 1 80 ? -28.640 -5.361 82.757 1.00 53.27 79 MET B O 1
ATOM 1914 N N . ASN B 1 81 ? -28.938 -3.779 84.338 1.00 63.02 80 ASN B N 1
ATOM 1915 C CA . ASN B 1 81 ? -28.165 -4.507 85.344 1.00 58.80 80 ASN B CA 1
ATOM 1916 C C . ASN B 1 81 ? -28.783 -5.868 85.627 1.00 56.00 80 ASN B C 1
ATOM 1917 O O . ASN B 1 81 ? -28.067 -6.864 85.792 1.00 57.01 80 ASN B O 1
ATOM 1922 N N . ALA B 1 82 ? -30.114 -5.935 85.670 1.00 55.89 81 ALA B N 1
ATOM 1923 C CA . ALA B 1 82 ? -30.771 -7.193 86.003 1.00 55.52 81 ALA B CA 1
ATOM 1924 C C . ALA B 1 82 ? -30.738 -8.166 84.832 1.00 60.79 81 ALA B C 1
ATOM 1925 O O . ALA B 1 82 ? -30.513 -9.365 85.026 1.00 48.49 81 ALA B O 1
ATOM 1927 N N . VAL B 1 83 ? -30.961 -7.675 83.610 1.00 47.71 82 VAL B N 1
ATOM 1928 C CA . VAL B 1 83 ? -30.953 -8.557 82.444 1.00 51.58 82 VAL B CA 1
ATOM 1929 C C . VAL B 1 83 ? -29.563 -9.143 82.228 1.00 57.98 82 VAL B C 1
ATOM 1930 O O . VAL B 1 83 ? -29.412 -10.337 81.939 1.00 48.73 82 VAL B O 1
ATOM 1934 N N . LEU B 1 84 ? -28.526 -8.318 82.377 1.00 51.36 83 LEU B N 1
ATOM 1935 C CA . LEU B 1 84 ? -27.166 -8.815 82.204 1.00 46.33 83 LEU B CA 1
ATOM 1936 C C . LEU B 1 84 ? -26.737 -9.679 83.382 1.00 42.81 83 LEU B C 1
ATOM 1937 O O . LEU B 1 84 ? -26.063 -10.698 83.196 1.00 52.35 83 LEU B O 1
ATOM 1942 N N . GLY B 1 85 ? -27.114 -9.288 84.601 1.00 42.96 84 GLY B N 1
ATOM 1943 C CA . GLY B 1 85 ? -26.786 -10.104 85.759 1.00 48.89 84 GLY B CA 1
ATOM 1944 C C . GLY B 1 85 ? -27.456 -11.465 85.723 1.00 52.31 84 GLY B C 1
ATOM 1945 O O . GLY B 1 85 ? -26.837 -12.480 86.053 1.00 41.12 84 GLY B O 1
ATOM 1946 N N . MET B 1 86 ? -28.726 -11.508 85.311 1.00 40.55 85 MET B N 1
ATOM 1947 C CA . MET B 1 86 ? -29.429 -12.785 85.234 1.00 53.01 85 MET B CA 1
ATOM 1948 C C . MET B 1 86 ? -28.833 -13.684 84.156 1.00 62.83 85 MET B C 1
ATOM 1949 O O . MET B 1 86 ? -28.705 -14.899 84.354 1.00 63.60 85 MET B O 1
ATOM 1954 N N . SER B 1 87 ? -28.467 -13.108 83.006 1.00 42.81 86 SER B N 1
ATOM 1955 C CA . SER B 1 87 ? -27.783 -13.866 81.957 1.00 48.63 86 SER B CA 1
ATOM 1956 C C . SER B 1 87 ? -26.451 -14.405 82.459 1.00 43.48 86 SER B C 1
ATOM 1957 O O . SER B 1 87 ? -26.099 -15.563 82.206 1.00 46.68 86 SER B O 1
ATOM 1960 N N . PHE B 1 88 ? -25.707 -13.572 83.191 1.00 46.82 87 PHE B N 1
ATOM 1961 C CA . PHE B 1 88 ? -24.394 -13.979 83.679 1.00 45.66 87 PHE B CA 1
ATOM 1962 C C . PHE B 1 88 ? -24.506 -15.148 84.653 1.00 56.76 87 PHE B C 1
ATOM 1963 O O . PHE B 1 88 ? -23.957 -16.231 84.411 1.00 40.47 87 PHE B O 1
ATOM 1971 N N . VAL B 1 89 ? -25.221 -14.954 85.765 1.00 40.81 88 VAL B N 1
ATOM 1972 C CA . VAL B 1 89 ? -25.318 -16.024 86.750 1.00 41.36 88 VAL B CA 1
ATOM 1973 C C . VAL B 1 89 ? -26.127 -17.199 86.223 1.00 48.67 88 VAL B C 1
ATOM 1974 O O . VAL B 1 89 ? -25.975 -18.319 86.722 1.00 53.76 88 VAL B O 1
ATOM 1978 N N . GLY B 1 90 ? -26.983 -16.979 85.223 1.00 50.86 89 GLY B N 1
ATOM 1979 C CA . GLY B 1 90 ? -27.762 -18.081 84.681 1.00 43.18 89 GLY B CA 1
ATOM 1980 C C . GLY B 1 90 ? -26.926 -19.013 83.824 1.00 48.86 89 GLY B C 1
ATOM 1981 O O . GLY B 1 90 ? -26.984 -20.236 83.978 1.00 58.56 89 GLY B O 1
ATOM 1982 N N . ILE B 1 91 ? -26.134 -18.445 82.910 1.00 46.01 90 ILE B N 1
ATOM 1983 C CA . ILE B 1 91 ? -25.295 -19.262 82.035 1.00 51.04 90 ILE B CA 1
ATOM 1984 C C . ILE B 1 91 ? -24.260 -20.026 82.852 1.00 51.73 90 ILE B C 1
ATOM 1985 O O . ILE B 1 91 ? -24.078 -21.237 82.680 1.00 52.77 90 ILE B O 1
ATOM 1990 N N . ALA B 1 92 ? -23.570 -19.326 83.757 1.00 59.04 91 ALA B N 1
ATOM 1991 C CA . ALA B 1 92 ? -22.488 -19.944 84.518 1.00 60.10 91 ALA B CA 1
ATOM 1992 C C . ALA B 1 92 ? -22.998 -21.104 85.363 1.00 51.61 91 ALA B C 1
ATOM 1993 O O . ALA B 1 92 ? -22.407 -22.191 85.368 1.00 55.50 91 ALA B O 1
ATOM 1995 N N . GLY B 1 93 ? -24.096 -20.891 86.091 1.00 51.84 92 GLY B N 1
ATOM 1996 C CA . GLY B 1 93 ? -24.662 -21.965 86.887 1.00 47.00 92 GLY B CA 1
ATOM 1997 C C . GLY B 1 93 ? -25.190 -23.113 86.050 1.00 52.14 92 GLY B C 1
ATOM 1998 O O . GLY B 1 93 ? -25.201 -24.261 86.505 1.00 63.87 92 GLY B O 1
ATOM 1999 N N . LEU B 1 94 ? -25.629 -22.826 84.821 1.00 52.61 93 LEU B N 1
ATOM 2000 C CA . LEU B 1 94 ? -26.122 -23.879 83.937 1.00 57.00 93 LEU B CA 1
ATOM 2001 C C . LEU B 1 94 ? -24.994 -24.813 83.514 1.00 60.40 93 LEU B C 1
ATOM 2002 O O . LEU B 1 94 ? -25.116 -26.039 83.622 1.00 58.24 93 LEU B O 1
ATOM 2007 N N . ILE B 1 95 ? -23.887 -24.247 83.026 1.00 51.09 94 ILE B N 1
ATOM 2008 C CA . ILE B 1 95 ? -22.743 -25.063 82.626 1.00 60.38 94 ILE B CA 1
ATOM 2009 C C . ILE B 1 95 ? -22.200 -25.837 83.820 1.00 63.16 94 ILE B C 1
ATOM 2010 O O . ILE B 1 95 ? -21.890 -27.031 83.720 1.00 56.31 94 ILE B O 1
ATOM 2015 N N . TYR B 1 96 ? -22.092 -25.172 84.972 1.00 54.21 95 TYR B N 1
ATOM 2016 C CA . TYR B 1 96 ? -21.463 -25.786 86.136 1.00 53.98 95 TYR B CA 1
ATOM 2017 C C . TYR B 1 96 ? -22.301 -26.935 86.685 1.00 63.20 95 TYR B C 1
ATOM 2018 O O . TYR B 1 96 ? -21.791 -28.043 86.889 1.00 62.50 95 TYR B O 1
ATOM 2027 N N . HIS B 1 97 ? -23.591 -26.692 86.931 1.00 50.19 96 HIS B N 1
ATOM 2028 C CA . HIS B 1 97 ? -24.442 -27.712 87.535 1.00 55.12 96 HIS B CA 1
ATOM 2029 C C . HIS B 1 97 ? -24.634 -28.927 86.645 1.00 57.30 96 HIS B C 1
ATOM 2030 O O . HIS B 1 97 ? -25.131 -29.954 87.119 1.00 90.37 96 HIS B O 1
ATOM 2037 N N . ARG B 1 98 ? -24.248 -28.844 85.379 1.00 59.49 97 ARG B N 1
ATOM 2038 C CA . ARG B 1 98 ? -24.360 -30.009 84.520 1.00 55.42 97 ARG B CA 1
ATOM 2039 C C . ARG B 1 98 ? -23.243 -31.004 84.786 1.00 69.72 97 ARG B C 1
ATOM 2040 O O . ARG B 1 98 ? -23.425 -32.210 84.586 1.00 62.10 97 ARG B O 1
ATOM 2048 N N . ASN B 1 99 ? -22.084 -30.515 85.217 1.00 72.48 98 ASN B N 1
ATOM 2049 C CA . ASN B 1 99 ? -20.962 -31.364 85.590 1.00 68.08 98 ASN B CA 1
ATOM 2050 C C . ASN B 1 99 ? -20.074 -30.607 86.568 1.00 66.57 98 ASN B C 1
ATOM 2051 O O . ASN B 1 99 ? -19.052 -30.039 86.174 1.00 68.05 98 ASN B O 1
ATOM 2056 N N . LYS B 1 100 ? -20.459 -30.593 87.842 1.00 69.43 99 LYS B N 1
ATOM 2057 C CA . LYS B 1 100 ? -19.821 -29.729 88.831 1.00 72.37 99 LYS B CA 1
ATOM 2058 C C . LYS B 1 100 ? -18.374 -30.149 89.052 1.00 66.42 99 LYS B C 1
ATOM 2059 O O . LYS B 1 100 ? -18.103 -31.213 89.618 1.00 80.63 99 LYS B O 1
ATOM 2065 N N . SER B 1 101 ? -17.446 -29.306 88.610 1.00 68.82 100 SER B N 1
ATOM 2066 C CA . SER B 1 101 ? -16.030 -29.481 88.893 1.00 62.42 100 SER B CA 1
ATOM 2067 C C . SER B 1 101 ? -15.346 -28.137 88.701 1.00 54.91 100 SER B C 1
ATOM 2068 O O . SER B 1 101 ? -15.960 -27.159 88.266 1.00 49.94 100 SER B O 1
ATOM 2071 N N . ARG B 1 102 ? -14.056 -28.106 89.034 1.00 61.41 101 ARG B N 1
ATOM 2072 C CA . ARG B 1 102 ? -13.281 -26.874 88.930 1.00 47.77 101 ARG B CA 1
ATOM 2073 C C . ARG B 1 102 ? -13.209 -26.381 87.492 1.00 66.57 101 ARG B C 1
ATOM 2074 O O . ARG B 1 102 ? -13.400 -25.189 87.219 1.00 63.66 101 ARG B O 1
ATOM 2082 N N . ALA B 1 103 ? -12.920 -27.287 86.558 1.00 57.43 102 ALA B N 1
ATOM 2083 C CA . ALA B 1 103 ? -12.738 -26.878 85.172 1.00 53.78 102 ALA B CA 1
ATOM 2084 C C . ALA B 1 103 ? -14.046 -26.394 84.559 1.00 65.45 102 ALA B C 1
ATOM 2085 O O . ALA B 1 103 ? -14.063 -25.388 83.840 1.00 70.41 102 ALA B O 1
ATOM 2087 N N . THR B 1 104 ? -15.155 -27.089 84.831 1.00 59.63 103 THR B N 1
ATOM 2088 C CA . THR B 1 104 ? -16.441 -26.628 84.319 1.00 62.11 103 THR B CA 1
ATOM 2089 C C . THR B 1 104 ? -16.910 -25.358 85.015 1.00 49.73 103 THR B C 1
ATOM 2090 O O . THR B 1 104 ? -17.786 -24.665 84.487 1.00 66.39 103 THR B O 1
ATOM 2094 N N . ALA B 1 105 ? -16.352 -25.042 86.186 1.00 52.82 104 ALA B N 1
ATOM 2095 C CA . ALA B 1 105 ? -16.645 -23.762 86.822 1.00 63.93 104 ALA B CA 1
ATOM 2096 C C . ALA B 1 105 ? -15.949 -22.620 86.094 1.00 53.69 104 ALA B C 1
ATOM 2097 O O . ALA B 1 105 ? -16.555 -21.570 85.848 1.00 56.78 104 ALA B O 1
ATOM 2099 N N . ILE B 1 106 ? -14.676 -22.810 85.740 1.00 56.90 105 ILE B N 1
ATOM 2100 C CA . ILE B 1 106 ? -13.966 -21.821 84.935 1.00 52.91 105 ILE B CA 1
ATOM 2101 C C . ILE B 1 106 ? -14.618 -21.688 83.566 1.00 51.33 105 ILE B C 1
ATOM 2102 O O . ILE B 1 106 ? -14.816 -20.577 83.059 1.00 44.15 105 ILE B O 1
ATOM 2107 N N . LYS B 1 107 ? -14.967 -22.820 82.950 1.00 46.10 106 LYS B N 1
ATOM 2108 C CA . LYS B 1 107 ? -15.577 -22.787 81.626 1.00 48.82 106 LYS B CA 1
ATOM 2109 C C . LYS B 1 107 ? -16.908 -22.045 81.655 1.00 52.15 106 LYS B C 1
ATOM 2110 O O . LYS B 1 107 ? -17.195 -21.225 80.776 1.00 54.80 106 LYS B O 1
ATOM 2116 N N . GLY B 1 108 ? -17.735 -22.319 82.667 1.00 58.28 107 GLY B N 1
ATOM 2117 C CA . GLY B 1 108 ? -19.004 -21.622 82.781 1.00 55.88 107 GLY B CA 1
ATOM 2118 C C . GLY B 1 108 ? -18.846 -20.126 82.966 1.00 56.62 107 GLY B C 1
ATOM 2119 O O . GLY B 1 108 ? -19.697 -19.350 82.524 1.00 40.96 107 GLY B O 1
ATOM 2120 N N . MET B 1 109 ? -17.755 -19.698 83.605 1.00 45.91 108 MET B N 1
ATOM 2121 C CA . MET B 1 109 ? -17.545 -18.275 83.848 1.00 54.84 108 MET B CA 1
ATOM 2122 C C . MET B 1 109 ? -17.069 -17.549 82.594 1.00 51.38 108 MET B C 1
ATOM 2123 O O . MET B 1 109 ? -17.450 -16.395 82.366 1.00 56.28 108 MET B O 1
ATOM 2128 N N . ILE B 1 110 ? -16.234 -18.198 81.778 1.00 41.53 109 ILE B N 1
ATOM 2129 C CA . ILE B 1 110 ? -15.826 -17.613 80.500 1.00 55.71 109 ILE B CA 1
ATOM 2130 C C . ILE B 1 110 ? -17.044 -17.404 79.610 1.00 60.28 109 ILE B C 1
ATOM 2131 O O . ILE B 1 110 ? -17.306 -16.298 79.122 1.00 61.80 109 ILE B O 1
ATOM 2136 N N . VAL B 1 111 ? -17.800 -18.481 79.386 1.00 48.80 110 VAL B N 1
ATOM 2137 C CA . VAL B 1 111 ? -18.972 -18.421 78.520 1.00 51.78 110 VAL B CA 1
ATOM 2138 C C . VAL B 1 111 ? -19.964 -17.389 79.038 1.00 46.83 110 VAL B C 1
ATOM 2139 O O . VAL B 1 111 ? -20.542 -16.618 78.262 1.00 58.64 110 VAL B O 1
ATOM 2143 N N . ALA B 1 112 ? -20.160 -17.341 80.358 1.00 43.85 111 ALA B N 1
ATOM 2144 C CA . ALA B 1 112 ? -21.080 -16.364 80.932 1.00 60.33 111 ALA B CA 1
ATOM 2145 C C . ALA B 1 112 ? -20.546 -14.945 80.780 1.00 58.61 111 ALA B C 1
ATOM 2146 O O . ALA B 1 112 ? -21.318 -14.009 80.543 1.00 51.11 111 ALA B O 1
ATOM 2148 N N . THR B 1 113 ? -19.231 -14.762 80.920 1.00 47.09 112 THR B N 1
ATOM 2149 C CA . THR B 1 113 ? -18.652 -13.439 80.710 1.00 43.88 112 THR B CA 1
ATOM 2150 C C . THR B 1 113 ? -18.770 -13.014 79.253 1.00 50.02 112 THR B C 1
ATOM 2151 O O . THR B 1 113 ? -19.037 -11.843 78.962 1.00 49.91 112 THR B O 1
ATOM 2155 N N . LEU B 1 114 ? -18.577 -13.954 78.326 1.00 52.00 113 LEU B N 1
ATOM 2156 C CA . LEU B 1 114 ? -18.680 -13.627 76.908 1.00 46.59 113 LEU B CA 1
ATOM 2157 C C . LEU B 1 114 ? -20.128 -13.395 76.492 1.00 57.04 113 LEU B C 1
ATOM 2158 O O . LEU B 1 114 ? -20.415 -12.481 75.710 1.00 44.80 113 LEU B O 1
ATOM 2163 N N . PHE B 1 115 ? -21.055 -14.213 76.999 1.00 42.13 114 PHE B N 1
ATOM 2164 C CA . PHE B 1 115 ? -22.457 -14.069 76.616 1.00 47.09 114 PHE B CA 1
ATOM 2165 C C . PHE B 1 115 ? -23.061 -12.789 77.180 1.00 43.74 114 PHE B C 1
ATOM 2166 O O . PHE B 1 115 ? -23.805 -12.090 76.483 1.00 53.54 114 PHE B O 1
ATOM 2174 N N . ALA B 1 116 ? -22.762 -12.470 78.441 1.00 40.32 115 ALA B N 1
ATOM 2175 C CA . ALA B 1 116 ? -23.264 -11.228 79.018 1.00 57.95 115 ALA B CA 1
ATOM 2176 C C . ALA B 1 116 ? -22.674 -10.017 78.307 1.00 61.91 115 ALA B C 1
ATOM 2177 O O . ALA B 1 116 ? -23.387 -9.048 78.020 1.00 72.65 115 ALA B O 1
ATOM 2179 N N . THR B 1 117 ? -21.373 -10.058 78.008 1.00 39.82 116 THR B N 1
ATOM 2180 C CA . THR B 1 117 ? -20.735 -8.956 77.293 1.00 58.29 116 THR B CA 1
ATOM 2181 C C . THR B 1 117 ? -21.313 -8.807 75.891 1.00 55.80 116 THR B C 1
ATOM 2182 O O . THR B 1 117 ? -21.625 -7.694 75.450 1.00 50.02 116 THR B O 1
ATOM 2186 N N . ALA B 1 118 ? -21.458 -9.924 75.173 1.00 46.29 117 ALA B N 1
ATOM 2187 C CA . ALA B 1 118 ? -22.062 -9.879 73.844 1.00 63.66 117 ALA B CA 1
ATOM 2188 C C . ALA B 1 118 ? -23.483 -9.331 73.903 1.00 61.98 117 ALA B C 1
ATOM 2189 O O . ALA B 1 118 ? -23.859 -8.476 73.092 1.00 43.32 117 ALA B O 1
ATOM 2191 N N . PHE B 1 119 ? -24.287 -9.809 74.860 1.00 47.29 118 PHE B N 1
ATOM 2192 C CA . PHE B 1 119 ? -25.622 -9.249 75.046 1.00 56.91 118 PHE B CA 1
ATOM 2193 C C . PHE B 1 119 ? -25.537 -7.765 75.392 1.00 53.29 118 PHE B C 1
ATOM 2194 O O . PHE B 1 119 ? -26.280 -6.952 74.830 1.00 55.32 118 PHE B O 1
ATOM 2202 N N . ALA B 1 120 ? -24.614 -7.387 76.284 1.00 63.04 119 ALA B N 1
ATOM 2203 C CA . ALA B 1 120 ? -24.455 -5.975 76.621 1.00 53.76 119 ALA B CA 1
ATOM 2204 C C . ALA B 1 120 ? -24.157 -5.145 75.379 1.00 61.12 119 ALA B C 1
ATOM 2205 O O . ALA B 1 120 ? -24.728 -4.065 75.196 1.00 45.95 119 ALA B O 1
ATOM 2207 N N . LEU B 1 121 ? -23.281 -5.646 74.503 1.00 55.95 120 LEU B N 1
ATOM 2208 C CA . LEU B 1 121 ? -22.984 -4.934 73.264 1.00 56.65 120 LEU B CA 1
ATOM 2209 C C . LEU B 1 121 ? -24.226 -4.803 72.393 1.00 49.63 120 LEU B C 1
ATOM 2210 O O . LEU B 1 121 ? -24.471 -3.744 71.801 1.00 56.03 120 LEU B O 1
ATOM 2215 N N . GLY B 1 122 ? -25.022 -5.868 72.304 1.00 49.02 121 GLY B N 1
ATOM 2216 C CA . GLY B 1 122 ? -26.246 -5.798 71.527 1.00 43.46 121 GLY B CA 1
ATOM 2217 C C . GLY B 1 122 ? -27.302 -4.922 72.172 1.00 44.17 121 GLY B C 1
ATOM 2218 O O . GLY B 1 122 ? -27.983 -4.152 71.490 1.00 64.52 121 GLY B O 1
ATOM 2219 N N . LEU B 1 123 ? -27.450 -5.015 73.495 1.00 50.57 122 LEU B N 1
ATOM 2220 C CA . LEU B 1 123 ? -28.503 -4.252 74.155 1.00 56.36 122 LEU B CA 1
ATOM 2221 C C . LEU B 1 123 ? -28.163 -2.768 74.212 1.00 51.08 122 LEU B C 1
ATOM 2222 O O . LEU B 1 123 ? -29.036 -1.920 73.996 1.00 62.01 122 LEU B O 1
ATOM 2227 N N . ASN B 1 124 ? -26.901 -2.430 74.492 1.00 47.30 123 ASN B N 1
ATOM 2228 C CA . ASN B 1 124 ? -26.508 -1.025 74.524 1.00 43.01 123 ASN B CA 1
ATOM 2229 C C . ASN B 1 124 ? -26.644 -0.356 73.163 1.00 51.04 123 ASN B C 1
ATOM 2230 O O . ASN B 1 124 ? -26.756 0.874 73.100 1.00 51.24 123 ASN B O 1
ATOM 2235 N N . ALA B 1 125 ? -26.634 -1.132 72.075 1.00 51.52 124 ALA B N 1
ATOM 2236 C CA . ALA B 1 125 ? -26.878 -0.558 70.756 1.00 46.11 124 ALA B CA 1
ATOM 2237 C C . ALA B 1 125 ? -28.281 0.022 70.654 1.00 62.64 124 ALA B C 1
ATOM 2238 O O . ALA B 1 125 ? -28.504 0.990 69.917 1.00 47.76 124 ALA B O 1
ATOM 2240 N N . LEU B 1 126 ? -29.234 -0.550 71.386 1.00 52.77 125 LEU B N 1
ATOM 2241 C CA . LEU B 1 126 ? -30.603 -0.056 71.389 1.00 58.17 125 LEU B CA 1
ATOM 2242 C C . LEU B 1 126 ? -30.859 0.960 72.490 1.00 64.62 125 LEU B C 1
ATOM 2243 O O . LEU B 1 126 ? -31.628 1.903 72.283 1.00 83.74 125 LEU B O 1
ATOM 2248 N N . ILE B 1 127 ? -30.228 0.797 73.649 1.00 54.55 126 ILE B N 1
ATOM 2249 C CA . ILE B 1 127 ? -30.620 1.543 74.840 1.00 56.51 126 ILE B CA 1
ATOM 2250 C C . ILE B 1 127 ? -29.896 2.881 74.944 1.00 49.16 126 ILE B C 1
ATOM 2251 O O . ILE B 1 127 ? -30.518 3.902 75.250 1.00 66.81 126 ILE B O 1
ATOM 2256 N N . VAL B 1 128 ? -28.583 2.904 74.705 1.00 44.73 127 VAL B N 1
ATOM 2257 C CA . VAL B 1 128 ? -27.811 4.130 74.930 1.00 53.35 127 VAL B CA 1
ATOM 2258 C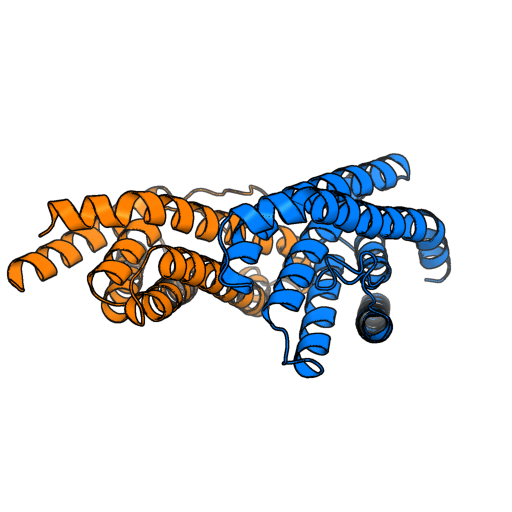 C . VAL B 1 128 ? -28.275 5.280 74.040 1.00 52.68 127 VAL B C 1
ATOM 2259 O O . VAL B 1 128 ? -28.425 6.402 74.550 1.00 49.87 127 VAL B O 1
ATOM 2263 N N . PRO B 1 129 ? -28.509 5.095 72.730 1.00 44.60 128 PRO B N 1
ATOM 2264 C CA . PRO B 1 129 ? -29.063 6.220 71.950 1.00 49.08 128 PRO B CA 1
ATOM 2265 C C . PRO B 1 129 ? -30.386 6.741 72.488 1.00 57.74 128 PRO B C 1
ATOM 2266 O O . PRO B 1 129 ? -30.573 7.960 72.577 1.00 64.52 128 PRO B O 1
ATOM 2270 N N . LEU B 1 130 ? -31.316 5.849 72.840 1.00 52.11 129 LEU B N 1
ATOM 2271 C CA . LEU B 1 130 ? -32.619 6.291 73.331 1.00 58.13 129 LEU B CA 1
ATOM 2272 C C . LEU B 1 130 ? -32.498 6.954 74.697 1.00 57.70 129 LEU B C 1
ATOM 2273 O O . LEU B 1 130 ? -33.141 7.978 74.958 1.00 48.93 129 LEU B O 1
ATOM 2278 N N . TYR B 1 131 ? -31.679 6.376 75.578 1.00 54.32 130 TYR B N 1
ATOM 2279 C CA . TYR B 1 131 ? -31.514 6.903 76.929 1.00 49.56 130 TYR B CA 1
ATOM 2280 C C . TYR B 1 131 ? -30.927 8.310 76.910 1.00 58.94 130 TYR B C 1
ATOM 2281 O O . TYR B 1 131 ? -31.305 9.160 77.726 1.00 51.40 130 TYR B O 1
ATOM 2290 N N . PHE B 1 132 ? -30.010 8.577 75.984 1.00 52.61 131 PHE B N 1
ATOM 2291 C CA . PHE B 1 132 ? -29.401 9.893 75.841 1.00 46.02 131 PHE B CA 1
ATOM 2292 C C . PHE B 1 132 ? -30.111 10.768 74.815 1.00 62.59 131 PHE B C 1
ATOM 2293 O O . PHE B 1 132 ? -29.693 11.914 74.610 1.00 57.83 131 PHE B O 1
ATOM 2301 N N . GLU B 1 133 ? -31.184 10.263 74.202 1.00 58.00 132 GLU B N 1
ATOM 2302 C CA . GLU B 1 133 ? -31.864 10.898 73.071 1.00 66.77 132 GLU B CA 1
ATOM 2303 C C . GLU B 1 133 ? -30.829 11.445 72.083 1.00 60.98 132 GLU B C 1
ATOM 2304 O O . GLU B 1 133 ? -30.742 12.646 71.823 1.00 67.14 132 GLU B O 1
ATOM 2310 N N . ALA B 1 134 ? -30.024 10.529 71.559 1.00 45.50 133 ALA B N 1
ATOM 2311 C CA . ALA B 1 134 ? -28.802 10.829 70.829 1.00 58.76 133 ALA B CA 1
ATOM 2312 C C . ALA B 1 134 ? -28.753 9.981 69.569 1.00 69.27 133 ALA B C 1
ATOM 2313 O O . ALA B 1 134 ? -29.466 8.976 69.463 1.00 68.41 133 ALA B O 1
ATOM 2315 N N . PRO B 1 135 ? -27.930 10.360 68.591 1.00 69.24 134 PRO B N 1
ATOM 2316 C CA . PRO B 1 135 ? -27.759 9.519 67.401 1.00 62.08 134 PRO B CA 1
ATOM 2317 C C . PRO B 1 135 ? -27.022 8.228 67.732 1.00 51.55 134 PRO B C 1
ATOM 2318 O O . PRO B 1 135 ? -26.428 8.064 68.799 1.00 66.43 134 PRO B O 1
ATOM 2322 N N . PHE B 1 136 ? -27.066 7.299 66.772 1.00 55.71 135 PHE B N 1
ATOM 2323 C CA . PHE B 1 136 ? -26.425 5.999 66.954 1.00 48.20 135 PHE B CA 1
ATOM 2324 C C . PHE B 1 136 ? -24.917 6.129 67.125 1.00 54.05 135 PHE B C 1
ATOM 2325 O O . PHE B 1 136 ? -24.287 5.268 67.751 1.00 51.88 135 PHE B O 1
ATOM 2333 N N . GLU B 1 137 ? -24.322 7.197 66.584 1.00 62.29 136 GLU B N 1
ATOM 2334 C CA . GLU B 1 137 ? -22.869 7.334 66.616 1.00 54.35 136 GLU B CA 1
ATOM 2335 C C . GLU B 1 137 ? -22.335 7.458 68.038 1.00 55.97 136 GLU B C 1
ATOM 2336 O O . GLU B 1 137 ? -21.203 7.041 68.309 1.00 50.71 136 GLU B O 1
ATOM 2342 N N . LEU B 1 138 ? -23.124 8.023 68.958 1.00 53.37 137 LEU B N 1
ATOM 2343 C CA . LEU B 1 138 ? -22.679 8.096 70.346 1.00 62.99 137 LEU B CA 1
ATOM 2344 C C . LEU B 1 138 ? -22.523 6.709 70.958 1.00 61.99 137 LEU B C 1
ATOM 2345 O O . LEU B 1 138 ? -21.620 6.492 71.775 1.00 58.97 137 LEU B O 1
ATOM 2350 N N . TYR B 1 139 ? -23.384 5.762 70.577 1.00 53.25 138 TYR B N 1
ATOM 2351 C CA . TYR B 1 139 ? -23.217 4.384 71.031 1.00 55.72 138 TYR B CA 1
ATOM 2352 C C . TYR B 1 139 ? -21.852 3.839 70.636 1.00 59.77 138 TYR B C 1
ATOM 2353 O O . TYR B 1 139 ? -21.206 3.129 71.417 1.00 39.19 138 TYR B O 1
ATOM 2362 N N . LEU B 1 140 ? -21.393 4.166 69.427 1.00 41.90 139 LEU B N 1
ATOM 2363 C CA . LEU B 1 140 ? -20.078 3.713 68.994 1.00 60.19 139 LEU B CA 1
ATOM 2364 C C . LEU B 1 140 ? -18.964 4.448 69.728 1.00 47.90 139 LEU B C 1
ATOM 2365 O O . LEU B 1 140 ? -17.903 3.868 69.976 1.00 49.96 139 LEU B O 1
ATOM 2370 N N . LYS B 1 141 ? -19.183 5.713 70.096 1.00 41.40 140 LYS B N 1
ATOM 2371 C CA . LYS B 1 141 ? -18.184 6.420 70.891 1.00 47.07 140 LYS B CA 1
ATOM 2372 C C . LYS B 1 141 ? -18.084 5.845 72.299 1.00 55.26 140 LYS B C 1
ATOM 2373 O O . LYS B 1 141 ? -17.024 5.929 72.929 1.00 59.50 140 LYS B O 1
ATOM 2379 N N . PHE B 1 142 ? -19.169 5.258 72.801 1.00 47.46 141 PHE B N 1
ATOM 2380 C CA . PHE B 1 142 ? -19.161 4.537 74.065 1.00 54.77 141 PHE B CA 1
ATOM 2381 C C . PHE B 1 142 ? -18.791 3.069 73.906 1.00 48.64 141 PHE B C 1
ATOM 2382 O O . PHE B 1 142 ? -18.606 2.382 74.917 1.00 40.10 141 PHE B O 1
ATOM 2390 N N . PHE B 1 143 ? -18.669 2.583 72.669 1.00 43.67 142 PHE B N 1
ATOM 2391 C CA . PHE B 1 143 ? -18.467 1.154 72.431 1.00 50.05 142 PHE B CA 1
ATOM 2392 C C . PHE B 1 143 ? -17.224 0.593 73.115 1.00 53.00 142 PHE B C 1
ATOM 2393 O O . PHE B 1 143 ? -17.345 -0.432 73.809 1.00 48.59 142 PHE B O 1
ATOM 2401 N N . PRO B 1 144 ? -16.024 1.173 72.967 1.00 56.47 143 PRO B N 1
ATOM 2402 C CA . PRO B 1 144 ? -14.853 0.574 73.634 1.00 50.40 143 PRO B CA 1
ATOM 2403 C C . PRO B 1 144 ? -14.985 0.509 75.142 1.00 57.79 143 PRO B C 1
ATOM 2404 O O . PRO B 1 144 ? -14.466 -0.427 75.764 1.00 51.96 143 PRO B O 1
ATOM 2408 N N . PHE B 1 145 ? -15.673 1.474 75.750 1.00 56.05 144 PHE B N 1
ATOM 2409 C CA . PHE B 1 145 ? -15.824 1.472 77.198 1.00 46.30 144 PHE B CA 1
ATOM 2410 C C . PHE B 1 145 ? -16.912 0.510 77.655 1.00 55.83 144 PHE B C 1
ATOM 2411 O O . PHE B 1 145 ? -16.816 -0.040 78.755 1.00 47.82 144 PHE B O 1
ATOM 2419 N N . ILE B 1 146 ? -17.942 0.292 76.834 1.00 50.99 145 ILE B N 1
ATOM 2420 C CA . ILE B 1 146 ? -18.941 -0.726 77.153 1.00 43.30 145 ILE B CA 1
ATOM 2421 C C . ILE B 1 146 ? -18.302 -2.109 77.140 1.00 36.90 145 ILE B C 1
ATOM 2422 O O . ILE B 1 146 ? -18.529 -2.928 78.038 1.00 45.32 145 ILE B O 1
ATOM 2427 N N . LEU B 1 147 ? -17.488 -2.387 76.117 1.00 38.99 146 LEU B N 1
ATOM 2428 C CA . LEU B 1 147 ? -16.805 -3.675 76.042 1.00 44.92 146 LEU B CA 1
ATOM 2429 C C . LEU B 1 147 ? -15.849 -3.857 77.213 1.00 63.52 146 LEU B C 1
ATOM 2430 O O . LEU B 1 147 ? -15.873 -4.887 77.897 1.00 39.63 146 LEU B O 1
ATOM 2435 N N . ALA B 1 148 ? -14.993 -2.861 77.456 1.00 42.46 147 ALA B N 1
ATOM 2436 C CA . ALA B 1 148 ? -14.018 -2.962 78.537 1.00 56.04 147 ALA B CA 1
ATOM 2437 C C . ALA B 1 148 ? -14.707 -3.097 79.889 1.00 50.61 147 ALA B C 1
ATOM 2438 O O . ALA B 1 148 ? -14.350 -3.963 80.696 1.00 50.41 147 ALA B O 1
ATOM 2440 N N . PHE B 1 149 ? -15.709 -2.252 80.148 1.00 51.29 148 PHE B N 1
ATOM 2441 C CA . PHE B 1 149 ? -16.395 -2.282 81.438 1.00 51.89 148 PHE B CA 1
ATOM 2442 C C . PHE B 1 149 ? -17.017 -3.646 81.708 1.00 43.10 148 PHE B C 1
ATOM 2443 O O . PHE B 1 149 ? -16.908 -4.175 82.819 1.00 56.81 148 PHE B O 1
ATOM 2451 N N . ASN B 1 150 ? -17.680 -4.229 80.707 1.00 41.01 149 ASN B N 1
ATOM 2452 C CA . ASN B 1 150 ? -18.363 -5.499 80.930 1.00 52.67 149 ASN B CA 1
ATOM 2453 C C . ASN B 1 150 ? -17.382 -6.656 81.068 1.00 59.57 149 ASN B C 1
ATOM 2454 O O . ASN B 1 150 ? -17.674 -7.630 81.770 1.00 52.78 149 ASN B O 1
ATOM 2459 N N . LEU B 1 151 ? -16.220 -6.573 80.418 1.00 57.93 150 LEU B N 1
ATOM 2460 C CA . LEU B 1 151 ? -15.241 -7.647 80.549 1.00 61.31 150 LEU B CA 1
ATOM 2461 C C . LEU B 1 151 ? -14.592 -7.641 81.928 1.00 52.68 150 LEU B C 1
ATOM 2462 O O . LEU B 1 151 ? -14.357 -8.706 82.511 1.00 47.85 150 LEU B O 1
ATOM 2467 N N . VAL B 1 152 ? -14.298 -6.457 82.470 1.00 44.61 151 VAL B N 1
ATOM 2468 C CA . VAL B 1 152 ? -13.694 -6.387 83.798 1.00 60.04 151 VAL B CA 1
ATOM 2469 C C . VAL B 1 152 ? -14.735 -6.672 84.874 1.00 48.10 151 VAL B C 1
ATOM 2470 O O . VAL B 1 152 ? -14.437 -7.317 85.886 1.00 51.13 151 VAL B O 1
ATOM 2474 N N . LYS B 1 153 ? -15.969 -6.203 84.674 1.00 55.60 152 LYS B N 1
ATOM 2475 C CA . LYS B 1 153 ? -17.015 -6.392 85.675 1.00 51.01 152 LYS B CA 1
ATOM 2476 C C . LYS B 1 153 ? -17.312 -7.871 85.889 1.00 52.31 152 LYS B C 1
ATOM 2477 O O . LYS B 1 153 ? -17.235 -8.379 87.013 1.00 48.56 152 LYS B O 1
ATOM 2483 N N . PHE B 1 154 ? -17.660 -8.582 84.816 1.00 44.87 153 PHE B N 1
ATOM 2484 C CA . PHE B 1 154 ? -17.919 -10.010 84.931 1.00 56.33 153 PHE B CA 1
ATOM 2485 C C . PHE B 1 154 ? -16.640 -10.824 85.060 1.00 61.07 153 PHE B C 1
ATOM 2486 O O . PHE B 1 154 ? -16.688 -11.953 85.561 1.00 53.20 153 PHE B O 1
ATOM 2494 N N . GLY B 1 155 ? -15.503 -10.275 84.632 1.00 53.82 154 GLY B N 1
ATOM 2495 C CA . GLY B 1 155 ? -14.252 -11.006 84.749 1.00 47.60 154 GLY B CA 1
ATOM 2496 C C . GLY B 1 155 ? -13.780 -11.133 86.185 1.00 47.10 154 GLY B C 1
ATOM 2497 O O . GLY B 1 155 ? -13.480 -12.233 86.657 1.00 53.34 154 GLY B O 1
ATOM 2498 N N . ILE B 1 156 ? -13.710 -10.010 86.905 1.00 43.32 155 ILE B N 1
ATOM 2499 C CA . ILE B 1 156 ? -13.181 -10.063 88.264 1.00 58.24 155 ILE B CA 1
ATOM 2500 C C . ILE B 1 156 ? -14.187 -10.705 89.212 1.00 70.25 155 ILE B C 1
ATOM 2501 O O . ILE B 1 156 ? -13.804 -11.259 90.249 1.00 63.95 155 ILE B O 1
ATOM 2506 N N . ASP B 1 157 ? -15.479 -10.651 88.881 1.00 72.24 156 ASP B N 1
ATOM 2507 C CA . ASP B 1 157 ? -16.468 -11.351 89.693 1.00 66.53 156 ASP B CA 1
ATOM 2508 C C . ASP B 1 157 ? -16.395 -12.854 89.488 1.00 53.08 156 ASP B C 1
ATOM 2509 O O . ASP B 1 157 ? -16.680 -13.617 90.418 1.00 52.20 156 ASP B O 1
ATOM 2514 N N . SER B 1 158 ? -16.025 -13.298 88.287 1.00 48.94 157 SER B N 1
ATOM 2515 C CA . SER B 1 158 ? -15.741 -14.713 88.094 1.00 61.60 157 SER B CA 1
ATOM 2516 C C . SER B 1 158 ? -14.512 -15.131 88.890 1.00 61.30 157 SER B C 1
ATOM 2517 O O . SER B 1 158 ? -14.504 -16.195 89.516 1.00 53.20 157 SER B O 1
ATOM 2520 N N . VAL B 1 159 ? -13.474 -14.292 88.895 1.00 46.58 158 VAL B N 1
ATOM 2521 C CA . VAL B 1 159 ? -12.257 -14.604 89.641 1.00 53.60 158 VAL B CA 1
ATOM 2522 C C . VAL B 1 159 ? -12.551 -14.674 91.134 1.00 49.94 158 VAL B C 1
ATOM 2523 O O . VAL B 1 159 ? -12.153 -15.623 91.820 1.00 55.09 158 VAL B O 1
ATOM 2527 N N . VAL B 1 160 ? -13.258 -13.669 91.657 1.00 46.68 159 VAL B N 1
ATOM 2528 C CA . VAL B 1 160 ? -13.559 -13.630 93.087 1.00 43.58 159 VAL B CA 1
ATOM 2529 C C . VAL B 1 160 ? -14.427 -14.819 93.481 1.00 43.92 159 VAL B C 1
ATOM 2530 O O . VAL B 1 160 ? -14.126 -15.536 94.443 1.00 44.66 159 VAL B O 1
ATOM 2534 N N . THR B 1 161 ? -15.514 -15.047 92.739 1.00 47.10 160 THR B N 1
ATOM 2535 C CA . THR B 1 161 ? -16.395 -16.173 93.039 1.00 45.32 160 THR B CA 1
ATOM 2536 C C . THR B 1 161 ? -15.641 -17.496 92.989 1.00 52.44 160 THR B C 1
ATOM 2537 O O . THR B 1 161 ? -15.861 -18.378 93.827 1.00 50.59 160 THR B O 1
ATOM 2541 N N . PHE B 1 162 ? -14.734 -17.645 92.020 1.00 46.68 161 PHE B N 1
ATOM 2542 C CA . PHE B 1 162 ? -14.051 -18.919 91.825 1.00 51.71 161 PHE B CA 1
ATOM 2543 C C . PHE B 1 162 ? -13.231 -19.316 93.049 1.00 65.14 161 PHE B C 1
ATOM 2544 O O . PHE B 1 162 ? -13.129 -20.505 93.375 1.00 62.38 161 PHE B O 1
ATOM 2552 N N . PHE B 1 163 ? -12.640 -18.342 93.737 1.00 47.46 162 PHE B N 1
ATOM 2553 C CA . PHE B 1 163 ? -11.774 -18.619 94.875 1.00 58.47 162 PHE B CA 1
ATOM 2554 C C . PHE B 1 163 ? -12.503 -18.589 96.212 1.00 63.86 162 PHE B C 1
ATOM 2555 O O . PHE B 1 163 ? -11.868 -18.811 97.248 1.00 82.55 162 PHE B O 1
ATOM 2563 N N . VAL B 1 164 ? -13.809 -18.337 96.223 1.00 56.72 163 VAL B N 1
ATOM 2564 C CA . VAL B 1 164 ? -14.556 -18.285 97.473 1.00 55.54 163 VAL B CA 1
ATOM 2565 C C . VAL B 1 164 ? -15.753 -19.226 97.502 1.00 49.47 163 VAL B C 1
ATOM 2566 O O . VAL B 1 164 ? -16.254 -19.523 98.600 1.00 67.87 163 VAL B O 1
ATOM 2570 N N . TYR B 1 165 ? -16.238 -19.722 96.360 1.00 51.92 164 TYR B N 1
ATOM 2571 C CA . TYR B 1 165 ? -17.504 -20.448 96.372 1.00 62.68 164 TYR B CA 1
ATOM 2572 C C . TYR B 1 165 ? -17.406 -21.788 97.092 1.00 57.49 164 TYR B C 1
ATOM 2573 O O . TYR B 1 165 ? -18.429 -22.296 97.562 1.00 70.72 164 TYR B O 1
ATOM 2582 N N . LYS B 1 166 ? -16.210 -22.366 97.200 1.00 56.62 165 LYS B N 1
ATOM 2583 C CA . LYS B 1 166 ? -16.044 -23.594 97.966 1.00 57.07 165 LYS B CA 1
ATOM 2584 C C . LYS B 1 166 ? -15.751 -23.341 99.439 1.00 54.49 165 LYS B C 1
ATOM 2585 O O . LYS B 1 166 ? -16.041 -24.209 100.270 1.00 61.10 165 LYS B O 1
ATOM 2591 N N . LYS B 1 167 ? -15.182 -22.182 99.782 1.00 61.55 166 LYS B N 1
ATOM 2592 C CA . LYS B 1 167 ? -15.084 -21.805 101.189 1.00 63.14 166 LYS B CA 1
ATOM 2593 C C . LYS B 1 167 ? -16.466 -21.550 101.774 1.00 71.19 166 LYS B C 1
ATOM 2594 O O . LYS B 1 167 ? -16.743 -21.926 102.919 1.00 68.19 166 LYS B O 1
ATOM 2600 N N . VAL B 1 168 ? -17.344 -20.908 101.000 1.00 70.53 167 VAL B N 1
ATOM 2601 C CA . VAL B 1 168 ? -18.728 -20.728 101.427 1.00 61.12 167 VAL B CA 1
ATOM 2602 C C . VAL B 1 168 ? -19.426 -22.077 101.544 1.00 56.64 167 VAL B C 1
ATOM 2603 O O . VAL B 1 168 ? -20.156 -22.334 102.508 1.00 53.15 167 VAL B O 1
ATOM 2607 N N . SER B 1 169 ? -19.197 -22.966 100.573 1.00 60.05 168 SER B N 1
ATOM 2608 C CA . SER B 1 169 ? -19.872 -24.260 100.570 1.00 60.82 168 SER B CA 1
ATOM 2609 C C . SER B 1 169 ? -19.494 -25.093 101.790 1.00 64.74 168 SER B C 1
ATOM 2610 O O . SER B 1 169 ? -20.351 -25.755 102.387 1.00 67.48 168 SER B O 1
ATOM 2613 N N . SER B 1 170 ? -18.215 -25.074 102.174 1.00 61.83 169 SER B N 1
ATOM 2614 C CA . SER B 1 170 ? -17.780 -25.844 103.336 1.00 55.59 169 SER B CA 1
ATOM 2615 C C . SER B 1 170 ? -18.448 -25.341 104.609 1.00 64.42 169 SER B C 1
ATOM 2616 O O . SER B 1 170 ? -18.922 -26.133 105.432 1.00 57.90 169 SER B O 1
ATOM 2619 N N . ILE B 1 171 ? -18.502 -24.020 104.783 1.00 52.34 170 ILE B N 1
ATOM 2620 C CA . ILE B 1 171 ? -19.081 -23.451 105.996 1.00 55.77 170 ILE B CA 1
ATOM 2621 C C . ILE B 1 171 ? -20.588 -23.685 106.036 1.00 64.39 170 ILE B C 1
ATOM 2622 O O . ILE B 1 171 ? -21.158 -23.951 107.101 1.00 54.55 170 ILE B O 1
ATOM 2627 N N . LEU B 1 172 ? -21.253 -23.606 104.881 1.00 62.35 171 LEU B N 1
ATOM 2628 C CA . LEU B 1 172 ? -22.711 -23.704 104.854 1.00 57.81 171 LEU B CA 1
ATOM 2629 C C . LEU B 1 172 ? -23.187 -25.080 105.307 1.00 71.02 171 LEU B C 1
ATOM 2630 O O . LEU B 1 172 ? -24.041 -25.192 106.194 1.00 96.45 171 LEU B O 1
ATOM 2635 N N . LYS B 1 173 ? -22.653 -26.138 104.707 1.00 75.32 172 LYS B N 1
ATOM 2636 C CA . LYS B 1 173 ? -23.067 -27.491 105.064 1.00 73.90 172 LYS B CA 1
ATOM 2637 C C . LYS B 1 173 ? -21.897 -28.298 105.620 1.00 75.20 172 LYS B C 1
ATOM 2638 O O . LYS B 1 173 ? -21.649 -28.298 106.826 1.00 77.13 172 LYS B O 1
#

Foldseek 3Di:
DVVVLVVLLVVLLVVLQVQVVVWFAPDPVPGLQTFTLSLLSLLLNCQPPHLVSSLVSLVSSLVVNCVVVVVDPPSSVLSSVLSSQQSNQLSVQCVVDPDLVSNVVSLVVSLVVSLVVQLVVLCVCVCVVVVHDSVVSVVCVVVSSVRSNVRSVVSSVVSSVPSVVVVVVD/DVVLLVVLLVVLLVVLLVQCVVWADPDPVPRLQTFTLSLLSLLLNCQQPHLVSSLVSLVSSLVVNCVPPHVDPLSSVLSSVLSSLLSHQLSVQCVVPPDLVSNVVSLVVSLVVSLVVQLVVLCPRVCVVVVHDSVVSVVCNVVSNVSSNCRSVVSSVVSSVCSVVVVVVSD

InterPro domains:
  IPR024529 ECF transporter, substrate-specific component [PF12822] (5-164)
  IPR025720 ECF transporter, Riboflavin transporter RibU [PIRSF037778] (1-172)
  IPR025720 ECF transporter, Riboflavin transporter RibU [PTHR38438] (1-172)

Radius of gyration: 21.29 Å; Cα contacts (8 Å, |Δi|>4): 447; chains: 2; bounding box: 43×45×58 Å

Secondary structure (DSSP, 8-state):
-HHHHHHHHHHHHHHHHHGGGG-EES-STTTT-EE--THHHHHHHHHHH-HHHHHHHHHHHHHHHHHH-TT-HHHHHHHHHHHHHHHHHHHHHHHTS-SHHHHHHHHHHHHHHHHHHHHHHHHHHHHHHHT--HHHHHHHHHHHHHHHHHHHHHHHHHHHHHHHHHHHH-/-HHHHHHHHHHHHHHHHHHGGG-EESSSTTTT-EE--THHHHHHHHHHH-HHHHHHHHHHHHHHHHHHH---HHHHHHHHHHHHHHHHHHHHHHHHS-SHHHHHHHHHHHHHHHHHHHHHHHHHHHHHHTT--HHHHHHSHHHHHHHHHHHHHHHHHHHHHHHHHHHHHH-

GO terms:
  GO:0005886 plasma membrane (C, IDA)
  GO:0032217 riboflavin transmembrane transporter activity (F, IGI)
  GO:0032218 riboflavin transport (P, IGI)

Nearest PDB structures (foldseek):
  5kc4-assembly1_A  TM=9.816E-01  e=9.785E-21  Thermotoga maritima MSB8
  5kc4-assembly2_E  TM=9.870E-01  e=2.812E-20  Thermotoga maritima MSB8
  3p5n-assembly1_B  TM=9.094E-01  e=6.947E-10  Staphylococcus aureus subsp. aureus TCH60
  4tkr-assembly1_A  TM=7.204E-01  e=9.972E-04  Listeria monocytogenes
  3rlb-assembly2_B  TM=6.280E-01  e=3.299E-04  Lactococcus cremoris subsp. cremoris NZ9000

CATH classification: 1.10.1760.20

Solvent-accessible surface area: 15996 Å² total; per-residue (Å²): 107,64,117,99,102,104,56,13,22,40,95,28,12,50,81,0,8,120,42,4,112,110,49,104,54,55,46,113,108,0,54,69,14,72,19,2,34,0,1,17,18,0,0,11,0,0,1,37,49,8,20,3,12,0,3,54,0,0,39,44,0,4,89,75,7,68,123,119,60,74,76,34,73,54,37,15,32,27,23,12,15,10,0,4,14,0,0,3,53,0,0,49,18,3,52,186,96,125,41,76,69,24,0,76,99,0,7,95,65,0,12,105,98,0,4,61,51,0,27,46,48,6,22,76,26,3,18,44,108,79,164,28,98,111,110,37,13,106,99,15,72,80,41,0,62,36,6,4,65,63,12,1,24,81,0,11,85,58,0,47,131,48,0,97,143,28,39,94,144,86,102,73,118,111,82,127,47,13,20,37,105,32,9,46,71,0,9,115,46,4,65,113,64,100,61,53,49,110,123,0,58,54,19,81,20,1,30,0,0,24,16,0,0,9,0,0,2,34,48,10,30,52,49,0,68,102,0,0,82,33,0,1,88,76,7,70,122,128,132,36,77,46,85,62,34,21,56,25,26,12,60,12,0,45,28,0,0,9,49,0,0,104,49,18,51,214,98,118,50,90,48,24,0,39,86,0,8,30,31,0,15,54,119,0,6,58,92,0,8,42,36,7,26,115,44,4,12,129,96,75,161,30,93,90,74,46,4,14,123,27,0,12,34,0,12,36,10,3,35,70,8,0,21,71,0,10,88,59,0,32,134,50,2,110,147,29,41,88,147,58,144

B-factor: mean 59.83, std 12.9, range [35.35, 122.04]